Protein AF-A0A934GAA8-F1 (afdb_monomer)

Nearest PDB structures (foldseek):
  8t0b-assembly1_A  TM=4.806E-01  e=1.053E-01  Burkholderia pseudomallei
  7d7f-assembly1_A  TM=4.951E-01  e=5.233E+00  Mus musculus
  1s2k-assembly1_A  TM=2.081E-01  e=3.669E+00  Scytalidium lignicola

Structure (mmCIF, N/CA/C/O backbone):
data_AF-A0A934GAA8-F1
#
_entry.id   AF-A0A934GAA8-F1
#
loop_
_atom_site.group_PDB
_atom_site.id
_atom_site.type_symbol
_atom_site.label_atom_id
_atom_site.label_alt_id
_atom_site.label_comp_id
_atom_site.label_asym_id
_atom_site.label_entity_id
_atom_site.label_seq_id
_atom_site.pdbx_PDB_ins_code
_atom_site.Cartn_x
_atom_site.Cartn_y
_atom_site.Cartn_z
_atom_site.occupancy
_atom_site.B_iso_or_equiv
_atom_site.auth_seq_id
_atom_site.auth_comp_id
_atom_site.auth_asym_id
_atom_site.auth_atom_id
_a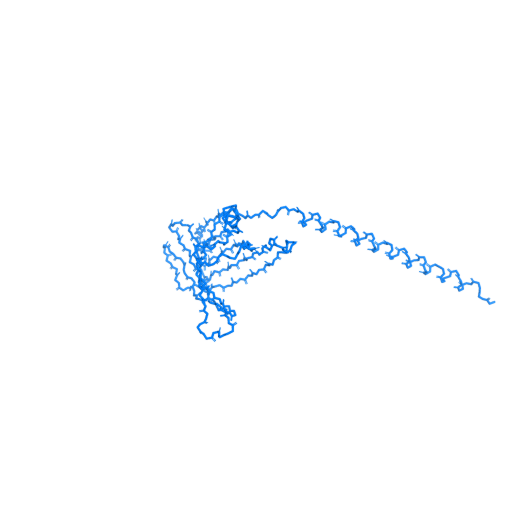tom_site.pdbx_PDB_model_num
ATOM 1 N N . MET A 1 1 ? 63.490 -1.308 -42.994 1.00 45.09 1 MET A N 1
ATOM 2 C CA . MET A 1 1 ? 62.797 -0.894 -41.753 1.00 45.09 1 MET A CA 1
ATOM 3 C C . MET A 1 1 ? 61.333 -0.568 -42.052 1.00 45.09 1 MET A C 1
ATOM 5 O O . MET A 1 1 ? 61.063 0.167 -42.986 1.00 45.09 1 MET A O 1
ATOM 9 N N . SER A 1 2 ? 60.420 -1.167 -41.279 1.00 51.31 2 SER A N 1
ATOM 10 C CA . SER A 1 2 ? 59.007 -0.801 -41.049 1.00 51.31 2 SER A CA 1
ATOM 11 C C . SER A 1 2 ? 58.001 -0.705 -42.223 1.00 51.31 2 SER A C 1
ATOM 13 O O . SER A 1 2 ? 57.457 0.353 -42.511 1.00 51.31 2 SER A O 1
ATOM 15 N N . LYS A 1 3 ? 57.634 -1.844 -42.839 1.00 51.25 3 LYS A N 1
ATOM 16 C CA . LYS A 1 3 ? 56.319 -2.007 -43.521 1.00 51.25 3 LYS A CA 1
ATOM 17 C C . LYS A 1 3 ? 55.273 -2.730 -42.650 1.00 51.25 3 LYS A C 1
ATOM 19 O O . LYS A 1 3 ? 54.078 -2.611 -42.905 1.00 51.25 3 LYS A O 1
ATOM 24 N N . SER A 1 4 ? 55.718 -3.446 -41.611 1.00 51.62 4 SER A N 1
ATOM 25 C CA . SER A 1 4 ? 54.860 -4.254 -40.725 1.00 51.62 4 SER A CA 1
ATOM 26 C C . SER A 1 4 ? 54.062 -3.402 -39.722 1.00 51.62 4 SER A C 1
ATOM 28 O O . SER A 1 4 ? 52.867 -3.627 -39.539 1.00 51.62 4 SER A O 1
ATOM 30 N N . GLY A 1 5 ? 54.666 -2.336 -39.173 1.00 58.62 5 GLY A N 1
ATOM 31 C CA . GLY A 1 5 ? 54.005 -1.445 -38.205 1.00 58.62 5 GLY A CA 1
ATOM 32 C C . GLY A 1 5 ? 52.783 -0.700 -38.761 1.00 58.62 5 GLY A C 1
ATOM 33 O O . GLY A 1 5 ? 51.818 -0.481 -38.041 1.00 58.62 5 GLY A O 1
ATOM 34 N N . SER A 1 6 ? 52.765 -0.390 -40.065 1.00 66.69 6 SER A N 1
ATOM 35 C CA . SER A 1 6 ? 51.642 0.316 -40.709 1.00 66.69 6 SER A CA 1
ATOM 36 C C . SER A 1 6 ? 50.409 -0.572 -40.935 1.00 66.69 6 SER A C 1
ATOM 38 O O . SER A 1 6 ? 49.282 -0.086 -40.887 1.00 66.69 6 SER A O 1
ATOM 40 N N . ARG A 1 7 ? 50.594 -1.879 -41.180 1.00 69.75 7 ARG A N 1
ATOM 41 C CA . ARG A 1 7 ? 49.475 -2.823 -41.362 1.00 69.75 7 ARG A CA 1
ATOM 42 C C . ARG A 1 7 ? 48.851 -3.223 -40.027 1.00 69.75 7 ARG A C 1
ATOM 44 O O . ARG A 1 7 ? 47.629 -3.294 -39.948 1.00 69.75 7 ARG A O 1
ATOM 51 N N . ALA A 1 8 ? 49.677 -3.425 -38.999 1.00 74.38 8 ALA A N 1
ATOM 52 C CA . ALA A 1 8 ? 49.211 -3.711 -37.645 1.00 74.38 8 ALA A CA 1
ATOM 53 C C . ALA A 1 8 ? 48.405 -2.536 -37.060 1.00 74.38 8 ALA A C 1
ATOM 55 O O . ALA A 1 8 ? 47.301 -2.748 -36.571 1.00 74.38 8 ALA A O 1
ATOM 56 N N . ASP A 1 9 ? 48.885 -1.295 -37.211 1.00 78.81 9 ASP A N 1
ATOM 57 C CA . ASP A 1 9 ? 48.161 -0.094 -36.765 1.00 78.81 9 ASP A CA 1
ATOM 58 C C . ASP A 1 9 ? 46.804 0.065 -37.475 1.00 78.81 9 ASP A C 1
ATOM 60 O O . ASP A 1 9 ? 45.780 0.314 -36.841 1.00 78.81 9 ASP A O 1
ATOM 64 N N . LYS A 1 10 ? 46.753 -0.179 -38.793 1.00 81.44 10 LYS A N 1
ATOM 65 C CA . LYS A 1 10 ? 45.487 -0.182 -39.546 1.00 81.44 10 LYS A CA 1
ATOM 66 C C . LYS A 1 10 ? 44.526 -1.264 -39.053 1.00 81.44 10 LYS A C 1
ATOM 68 O O . LYS A 1 10 ? 43.349 -0.971 -38.873 1.00 81.44 10 LYS A O 1
ATOM 73 N N . ALA A 1 11 ? 45.007 -2.484 -38.815 1.00 84.62 11 ALA A N 1
ATOM 74 C CA . ALA A 1 11 ? 44.178 -3.585 -38.324 1.00 84.62 11 ALA A CA 1
ATOM 75 C C . ALA A 1 11 ? 43.598 -3.296 -36.929 1.00 84.62 11 ALA A C 1
ATOM 77 O O . ALA A 1 11 ? 42.416 -3.538 -36.700 1.00 84.62 11 ALA A O 1
ATOM 78 N N . ILE A 1 12 ? 44.395 -2.708 -36.031 1.00 87.81 12 ILE A N 1
ATOM 79 C CA . ILE A 1 12 ? 43.946 -2.290 -34.695 1.00 87.81 12 ILE A CA 1
ATOM 80 C C . ILE A 1 12 ? 42.864 -1.209 -34.801 1.00 87.81 12 ILE A C 1
ATOM 82 O O . ILE A 1 12 ? 41.833 -1.309 -34.140 1.00 87.81 12 ILE A O 1
ATOM 86 N N . ARG A 1 13 ? 43.040 -0.210 -35.676 1.00 86.75 13 ARG A N 1
ATOM 87 C CA . ARG A 1 13 ? 42.015 0.823 -35.914 1.00 86.75 13 ARG A CA 1
ATOM 88 C C . ARG A 1 13 ? 40.724 0.237 -36.483 1.00 86.75 13 ARG A C 1
ATOM 90 O O . ARG A 1 13 ? 39.649 0.620 -36.035 1.00 86.75 13 ARG A O 1
ATOM 97 N N . PHE A 1 14 ? 40.810 -0.706 -37.423 1.00 91.31 14 PHE A N 1
ATOM 98 C CA . PHE A 1 14 ? 39.629 -1.400 -37.948 1.00 91.31 14 PHE A CA 1
ATOM 99 C C . PHE A 1 14 ? 38.911 -2.211 -36.867 1.00 91.31 14 PHE A C 1
ATOM 101 O O . PHE A 1 14 ? 37.689 -2.130 -36.770 1.00 91.31 14 PHE A O 1
ATOM 108 N N . ALA A 1 15 ? 39.652 -2.937 -36.027 1.00 92.06 15 ALA A N 1
ATOM 109 C CA . ALA A 1 15 ? 39.078 -3.674 -34.906 1.00 92.06 15 ALA A CA 1
ATOM 110 C C . ALA A 1 15 ? 38.394 -2.733 -33.901 1.00 92.06 15 ALA A C 1
ATOM 112 O O . ALA A 1 15 ? 37.283 -3.011 -33.461 1.00 92.06 15 ALA A O 1
ATOM 113 N N . TYR A 1 16 ? 39.006 -1.584 -33.599 1.00 93.50 16 TYR A N 1
ATOM 114 C CA . TYR A 1 16 ? 38.416 -0.571 -32.725 1.00 93.50 16 TYR A CA 1
ATOM 115 C C . TYR A 1 16 ? 37.111 -0.005 -33.298 1.00 93.50 16 TYR A C 1
ATOM 117 O O . TYR A 1 16 ? 36.098 0.027 -32.605 1.00 93.50 16 TYR A O 1
ATOM 125 N N . VAL A 1 17 ? 37.104 0.378 -34.580 1.00 94.44 17 VAL A N 1
ATOM 126 C CA . VAL A 1 17 ? 35.895 0.871 -35.261 1.00 94.44 17 VAL A CA 1
ATOM 127 C C . VAL A 1 17 ? 34.802 -0.197 -35.280 1.00 94.44 17 VAL A C 1
ATOM 129 O O . VAL A 1 17 ? 33.647 0.121 -35.014 1.00 94.44 17 VAL A O 1
ATOM 132 N N . ALA A 1 18 ? 35.154 -1.461 -35.534 1.00 95.25 18 ALA A N 1
ATOM 133 C CA . ALA A 1 18 ? 34.201 -2.566 -35.508 1.00 95.25 18 ALA A CA 1
ATOM 134 C C . ALA A 1 18 ? 33.582 -2.750 -34.113 1.00 95.25 18 ALA A C 1
ATOM 136 O O . ALA A 1 18 ? 32.365 -2.863 -33.997 1.00 95.25 18 ALA A O 1
ATOM 137 N N . VAL A 1 19 ? 34.391 -2.710 -33.050 1.00 96.69 19 VAL A N 1
ATOM 138 C CA . VAL A 1 19 ? 33.907 -2.810 -31.664 1.00 96.69 19 VAL A CA 1
ATOM 139 C C . VAL A 1 19 ? 32.994 -1.635 -31.312 1.00 96.69 19 VAL A C 1
ATOM 141 O O . VAL A 1 19 ? 31.905 -1.850 -30.786 1.00 96.69 19 VAL A O 1
ATOM 144 N N . VAL A 1 20 ? 33.385 -0.402 -31.643 1.00 96.56 20 VAL A N 1
ATOM 145 C CA . VAL A 1 20 ? 32.564 0.794 -31.389 1.00 96.56 20 VAL A CA 1
ATOM 146 C C . VAL A 1 20 ? 31.242 0.730 -32.158 1.00 96.56 20 VAL A C 1
ATOM 148 O O . VAL A 1 20 ? 30.197 1.036 -31.589 1.00 96.56 20 VAL A O 1
ATOM 151 N N . ALA A 1 21 ? 31.260 0.285 -33.417 1.00 96.50 21 ALA A N 1
ATOM 152 C CA . ALA A 1 21 ? 30.050 0.112 -34.216 1.00 96.50 21 ALA A CA 1
ATOM 153 C C . ALA A 1 21 ? 29.108 -0.932 -33.600 1.00 96.50 21 ALA A C 1
ATOM 155 O O . ALA A 1 21 ? 27.910 -0.683 -33.481 1.00 96.50 21 ALA A O 1
ATOM 156 N N . VAL A 1 22 ? 29.647 -2.067 -33.144 1.00 97.31 22 VAL A N 1
ATOM 157 C CA . VAL A 1 22 ? 28.868 -3.099 -32.447 1.00 97.31 22 VAL A CA 1
ATOM 158 C C . VAL A 1 22 ? 28.246 -2.535 -31.167 1.00 97.31 22 VAL A C 1
ATOM 160 O O . VAL A 1 22 ? 27.039 -2.667 -30.973 1.00 97.31 22 VAL A O 1
ATOM 163 N N . LEU A 1 23 ? 29.022 -1.844 -30.325 1.00 97.62 23 LEU A N 1
ATOM 164 C CA . LEU A 1 23 ? 28.510 -1.225 -29.096 1.00 97.62 23 LEU A CA 1
ATOM 165 C C . LEU A 1 23 ? 27.426 -0.176 -29.378 1.00 97.62 23 LEU A C 1
ATOM 167 O O . LEU A 1 23 ? 26.430 -0.132 -28.660 1.00 97.62 23 LEU A O 1
ATOM 171 N N . ALA A 1 24 ? 27.576 0.630 -30.432 1.00 97.31 24 ALA A N 1
ATOM 172 C CA . ALA A 1 24 ? 26.572 1.614 -30.834 1.00 97.31 24 ALA A CA 1
ATOM 173 C C . ALA A 1 24 ? 25.258 0.952 -31.279 1.00 97.31 24 ALA A C 1
ATOM 175 O O . ALA A 1 24 ? 24.181 1.413 -30.900 1.00 97.31 24 ALA A O 1
ATOM 176 N N . VAL A 1 25 ? 25.332 -0.158 -32.023 1.00 97.44 25 VAL A N 1
ATOM 177 C CA . VAL A 1 25 ? 24.148 -0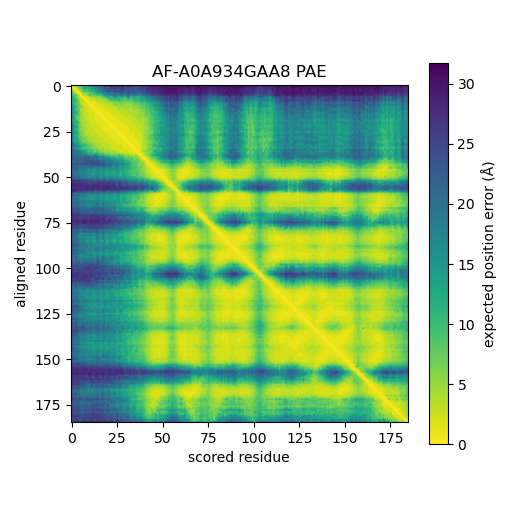.949 -32.396 1.00 97.44 25 VAL A CA 1
ATOM 178 C C . VAL A 1 25 ? 23.469 -1.523 -31.150 1.00 97.44 25 VAL A C 1
ATOM 180 O O . VAL A 1 25 ? 22.260 -1.369 -30.998 1.00 97.44 25 VAL A O 1
ATOM 183 N N . PHE A 1 26 ? 24.223 -2.111 -30.216 1.00 97.25 26 PHE A N 1
ATOM 184 C CA . PHE A 1 26 ? 23.665 -2.605 -28.951 1.00 97.25 26 PHE A CA 1
ATOM 185 C C . PHE A 1 26 ? 23.027 -1.490 -28.111 1.00 97.25 26 PHE A C 1
ATOM 187 O O . PHE A 1 26 ? 21.940 -1.677 -27.561 1.00 97.25 26 PHE A O 1
ATOM 194 N N . ALA A 1 27 ? 23.654 -0.316 -28.037 1.00 96.06 27 ALA A N 1
ATOM 195 C CA . ALA A 1 27 ? 23.095 0.840 -27.342 1.00 96.06 27 ALA A CA 1
ATOM 196 C C . ALA A 1 27 ? 21.784 1.318 -27.992 1.00 96.06 27 ALA A C 1
ATOM 198 O O . ALA A 1 27 ? 20.825 1.633 -27.292 1.00 96.06 27 ALA A O 1
ATOM 199 N N . LEU A 1 28 ? 21.703 1.319 -29.326 1.00 97.12 28 LEU A N 1
ATOM 200 C CA . LEU A 1 28 ? 20.485 1.697 -30.041 1.00 97.12 28 LEU A CA 1
ATOM 201 C C . LEU A 1 28 ? 19.353 0.686 -29.818 1.00 97.12 28 LEU A C 1
ATOM 203 O O . LEU A 1 28 ? 18.226 1.089 -29.535 1.00 97.12 28 LEU A O 1
ATOM 207 N N . LEU A 1 29 ? 19.649 -0.614 -29.906 1.00 96.56 29 LEU A N 1
ATOM 208 C CA . LEU A 1 29 ? 18.662 -1.676 -29.684 1.00 96.56 29 LEU A CA 1
ATOM 209 C C . LEU A 1 29 ? 18.126 -1.653 -28.248 1.00 96.56 29 LEU A C 1
ATOM 211 O O . LEU A 1 29 ? 16.917 -1.719 -28.037 1.00 96.56 29 LEU A O 1
ATOM 215 N N . THR A 1 30 ? 19.009 -1.497 -27.258 1.00 93.00 30 THR A N 1
ATOM 216 C CA . THR A 1 30 ? 18.595 -1.384 -25.850 1.00 93.00 30 THR A CA 1
ATOM 217 C C . THR A 1 30 ? 17.792 -0.109 -25.601 1.00 93.00 30 THR A C 1
ATOM 219 O O . THR A 1 30 ? 16.790 -0.158 -24.893 1.00 93.00 30 THR A O 1
ATOM 222 N N . TYR A 1 31 ? 18.158 1.014 -26.226 1.00 90.44 31 TYR A N 1
ATOM 223 C CA . TYR A 1 31 ? 17.380 2.250 -26.148 1.00 90.44 31 TYR A CA 1
ATOM 224 C C . TYR A 1 31 ? 15.971 2.083 -26.728 1.00 90.44 31 TYR A C 1
ATOM 226 O O . TYR A 1 31 ? 15.001 2.482 -26.088 1.00 90.44 31 TYR A O 1
ATOM 234 N N . GLN A 1 32 ? 15.835 1.476 -27.909 1.00 91.38 32 GLN A N 1
ATOM 235 C CA . GLN A 1 32 ? 14.533 1.239 -28.538 1.00 91.38 32 GLN A CA 1
ATOM 236 C C . GLN A 1 32 ? 13.640 0.332 -27.688 1.00 91.38 32 GLN A C 1
ATOM 238 O O . GLN A 1 32 ? 12.471 0.655 -27.474 1.00 91.38 32 GLN A O 1
ATOM 243 N N . GLU A 1 33 ? 14.189 -0.763 -27.162 1.00 87.69 33 GLU A N 1
ATOM 244 C CA . GLU A 1 33 ? 13.437 -1.680 -26.304 1.00 87.69 33 GLU A CA 1
ATOM 245 C C . GLU A 1 33 ? 13.008 -1.003 -24.995 1.00 87.69 33 GLU A C 1
ATOM 247 O O . GLU A 1 33 ? 11.853 -1.112 -24.585 1.00 87.69 33 GLU A O 1
ATOM 252 N N . LEU A 1 34 ? 13.887 -0.200 -24.387 1.00 82.06 34 LEU A N 1
ATOM 253 C CA . LEU A 1 34 ? 13.553 0.597 -23.207 1.00 82.06 34 LEU A CA 1
ATOM 254 C C . LEU A 1 34 ? 12.417 1.594 -23.496 1.00 82.06 34 LEU A C 1
ATOM 256 O O . LEU A 1 34 ? 11.507 1.741 -22.681 1.00 82.06 34 LEU A O 1
ATOM 260 N N . GLN A 1 35 ? 12.440 2.276 -24.647 1.00 77.94 35 GLN A N 1
ATOM 261 C CA . GLN A 1 35 ? 11.351 3.178 -25.046 1.00 77.94 35 GLN A CA 1
ATOM 262 C C . GLN A 1 35 ? 10.040 2.416 -25.257 1.00 77.94 35 GLN A C 1
ATOM 264 O O . GLN A 1 35 ? 8.988 2.876 -24.816 1.00 77.94 35 GLN A O 1
ATOM 269 N N . ARG A 1 36 ? 10.095 1.227 -25.865 1.00 78.56 36 ARG A N 1
ATOM 270 C CA . ARG A 1 36 ? 8.922 0.370 -26.053 1.00 78.56 36 ARG A CA 1
ATOM 271 C C . ARG A 1 36 ? 8.310 -0.039 -24.714 1.00 78.56 36 ARG A C 1
ATOM 273 O O . ARG A 1 36 ? 7.102 0.108 -24.539 1.00 78.56 36 ARG A O 1
ATOM 280 N N . GLN A 1 37 ? 9.126 -0.466 -23.753 1.00 71.19 37 GLN A N 1
ATOM 281 C CA . GLN A 1 37 ? 8.663 -0.817 -22.407 1.00 71.19 37 GLN A CA 1
ATOM 282 C C . GLN A 1 37 ? 8.092 0.391 -21.656 1.00 71.19 37 GLN A C 1
ATOM 284 O O . GLN A 1 37 ? 7.044 0.279 -21.029 1.00 71.19 37 GLN A O 1
ATOM 289 N N . ARG A 1 38 ? 8.717 1.568 -21.781 1.00 66.69 38 ARG A N 1
ATOM 290 C CA . ARG A 1 38 ? 8.207 2.819 -21.192 1.00 66.69 38 ARG A CA 1
ATOM 291 C C . ARG A 1 38 ? 6.910 3.317 -21.828 1.00 66.69 38 ARG A C 1
ATOM 293 O O . ARG A 1 38 ? 6.163 4.040 -21.181 1.00 66.69 38 ARG A O 1
ATOM 300 N N . SER A 1 39 ? 6.644 2.953 -23.081 1.00 64.25 39 SER A N 1
ATOM 301 C CA . SER A 1 39 ? 5.402 3.308 -23.777 1.00 64.25 39 SER A CA 1
ATOM 302 C C . SER A 1 39 ? 4.215 2.406 -23.420 1.00 64.25 39 SER A C 1
ATOM 304 O O . SER A 1 39 ? 3.080 2.726 -23.775 1.00 64.25 39 SER A O 1
ATOM 306 N N . ALA A 1 40 ? 4.451 1.287 -22.721 1.00 57.75 40 ALA A N 1
ATOM 307 C CA . ALA A 1 40 ? 3.374 0.423 -22.263 1.00 57.75 40 ALA A CA 1
ATOM 308 C C . ALA A 1 40 ? 2.530 1.157 -21.203 1.00 57.75 40 ALA A C 1
ATOM 310 O O . ALA A 1 40 ? 3.086 1.767 -20.286 1.00 57.75 40 ALA A O 1
ATOM 311 N N . PRO A 1 41 ? 1.188 1.125 -21.302 1.00 59.22 41 PRO A N 1
ATOM 312 C CA . PRO A 1 41 ? 0.336 1.784 -20.326 1.00 59.22 41 PRO A CA 1
ATOM 313 C C . PRO A 1 41 ? 0.546 1.153 -18.949 1.00 59.22 41 PRO A C 1
ATOM 315 O O . PRO A 1 41 ? 0.491 -0.067 -18.800 1.00 59.22 41 PRO A O 1
ATOM 318 N N . VAL A 1 42 ? 0.747 1.987 -17.930 1.00 65.25 42 VAL A N 1
ATOM 319 C CA . VAL A 1 42 ? 0.773 1.527 -16.541 1.00 65.25 42 VAL A CA 1
ATOM 320 C C . VAL A 1 42 ? -0.617 0.999 -16.185 1.00 65.25 42 VAL A C 1
ATOM 322 O O . VAL A 1 42 ? -1.582 1.763 -16.089 1.00 65.25 42 VAL A O 1
ATOM 325 N N . ILE A 1 43 ? -0.723 -0.318 -16.008 1.00 67.00 43 ILE A N 1
ATOM 326 C CA . ILE A 1 43 ? -1.942 -0.970 -15.532 1.00 67.00 43 ILE A CA 1
ATOM 327 C C . ILE A 1 43 ? -1.928 -0.895 -14.010 1.00 67.00 43 ILE A C 1
ATOM 329 O O . ILE A 1 43 ? -1.134 -1.558 -13.346 1.00 67.00 43 ILE A O 1
ATOM 333 N N . LEU A 1 44 ? -2.807 -0.067 -13.458 1.00 75.25 44 LEU A N 1
ATOM 334 C CA . LEU A 1 44 ? -3.017 -0.005 -12.018 1.00 75.25 44 LEU A CA 1
ATOM 335 C C . LEU A 1 44 ? -3.893 -1.192 -11.593 1.00 75.25 44 LEU A C 1
ATOM 337 O O . LEU A 1 44 ? -4.851 -1.515 -12.306 1.00 75.25 44 LEU A O 1
ATOM 341 N N . PRO A 1 45 ? -3.610 -1.843 -10.457 1.00 79.38 45 PRO A N 1
ATOM 342 C CA . PRO A 1 45 ? -4.340 -3.038 -10.070 1.00 79.38 45 PRO A CA 1
ATOM 343 C C . PRO A 1 45 ? -5.793 -2.727 -9.705 1.00 79.38 45 PRO A C 1
ATOM 345 O O . PRO A 1 45 ? -6.138 -1.643 -9.219 1.00 79.38 45 PRO A O 1
ATOM 348 N N . SER A 1 46 ? -6.655 -3.723 -9.902 1.00 86.88 46 SER A N 1
ATOM 349 C CA . SER A 1 46 ? -7.961 -3.760 -9.252 1.00 86.88 46 SER A CA 1
ATOM 350 C C . SER A 1 46 ? -7.791 -3.861 -7.738 1.00 86.88 46 SER A C 1
ATOM 352 O O . SER A 1 46 ? -6.801 -4.408 -7.250 1.00 86.88 46 SER A O 1
ATOM 354 N N . TYR A 1 47 ? -8.783 -3.374 -6.996 1.00 92.69 47 TYR A N 1
ATOM 355 C CA . TYR A 1 47 ? -8.813 -3.602 -5.560 1.00 92.69 47 TYR A CA 1
ATOM 356 C C . TYR A 1 47 ? -9.049 -5.084 -5.266 1.00 92.69 47 TYR A C 1
ATOM 358 O O . TYR A 1 47 ? -9.942 -5.690 -5.862 1.0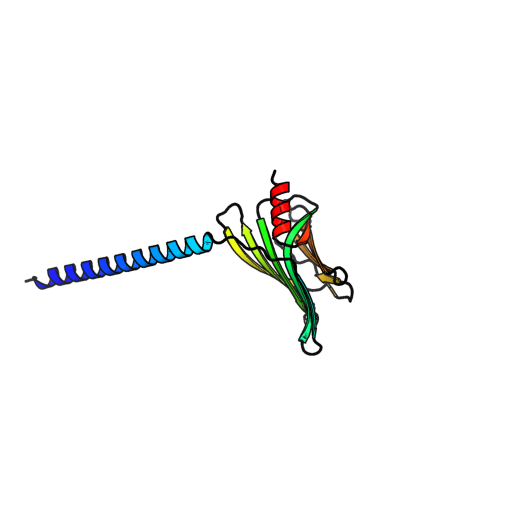0 92.69 47 TYR A O 1
ATOM 366 N N . ALA A 1 48 ? -8.278 -5.652 -4.346 1.00 94.31 48 ALA A N 1
ATOM 367 C CA . ALA A 1 48 ? -8.499 -7.001 -3.850 1.00 94.31 48 ALA A CA 1
ATOM 368 C C . ALA A 1 48 ? -8.160 -7.096 -2.362 1.00 94.31 48 ALA A C 1
ATOM 370 O O . ALA A 1 48 ? -7.222 -6.454 -1.891 1.00 94.31 48 ALA A O 1
ATOM 371 N N . PHE A 1 49 ? -8.914 -7.921 -1.636 1.00 95.88 49 PHE A N 1
ATOM 372 C CA . PHE A 1 49 ? -8.727 -8.149 -0.208 1.00 95.88 49 PHE A CA 1
ATOM 373 C C . PHE A 1 49 ? -8.923 -9.629 0.118 1.00 95.88 49 PHE A C 1
ATOM 375 O O . PHE A 1 49 ? -10.013 -10.185 -0.061 1.00 95.88 49 PHE A O 1
ATOM 382 N N . TYR A 1 50 ? -7.865 -10.259 0.611 1.00 94.12 50 TYR A N 1
ATOM 383 C CA . TYR A 1 50 ? -7.800 -11.684 0.891 1.00 94.12 50 TYR A CA 1
ATOM 384 C C . TYR A 1 50 ? -7.570 -11.917 2.379 1.00 94.12 50 TYR A C 1
ATOM 386 O O . TYR A 1 50 ? -6.688 -11.314 2.985 1.00 94.12 50 TYR A O 1
ATOM 394 N N . ILE A 1 51 ? -8.347 -12.834 2.945 1.00 92.12 51 ILE A N 1
ATOM 395 C CA . ILE A 1 51 ? -8.132 -13.390 4.279 1.00 92.12 51 ILE A CA 1
ATOM 396 C C . ILE A 1 51 ? -7.857 -14.870 4.053 1.00 92.12 51 ILE A C 1
ATOM 398 O O . ILE A 1 51 ? -8.697 -15.584 3.505 1.00 92.12 51 ILE A O 1
ATOM 402 N N . VAL A 1 52 ? -6.651 -15.301 4.395 1.00 89.00 52 VAL A N 1
ATOM 403 C CA . VAL A 1 52 ? -6.188 -16.674 4.243 1.00 89.00 52 VAL A CA 1
ATOM 404 C C . VAL A 1 52 ? -5.917 -17.216 5.634 1.00 89.00 52 VAL A C 1
ATOM 406 O O . VAL A 1 52 ? -4.863 -16.975 6.223 1.00 89.00 52 VAL A O 1
ATOM 409 N N . ASP A 1 53 ? -6.874 -17.979 6.146 1.00 79.88 53 ASP A N 1
ATOM 410 C CA . ASP A 1 53 ? -6.711 -18.719 7.388 1.00 79.88 53 ASP A CA 1
ATOM 411 C C . ASP A 1 53 ? -6.229 -20.127 7.069 1.00 79.88 53 ASP A C 1
ATOM 413 O O . ASP A 1 53 ? -6.987 -20.998 6.643 1.00 79.88 53 ASP A O 1
ATOM 417 N N . ASN A 1 54 ? -4.925 -20.335 7.236 1.00 68.44 54 ASN A N 1
ATOM 418 C CA . ASN A 1 54 ? -4.317 -21.644 7.083 1.00 68.44 54 ASN A CA 1
ATOM 419 C C . ASN A 1 54 ? -3.896 -22.174 8.466 1.00 68.44 54 ASN A C 1
ATOM 421 O O . ASN A 1 54 ? -3.049 -21.546 9.110 1.00 68.44 54 ASN A O 1
ATOM 425 N N . PRO A 1 55 ? -4.427 -23.324 8.919 1.00 66.25 55 PRO A N 1
ATOM 426 C CA . PRO A 1 55 ? -4.069 -23.901 10.215 1.00 66.25 55 PRO A CA 1
ATOM 427 C C . PRO A 1 55 ? -2.580 -24.281 10.328 1.00 66.25 55 PRO A C 1
ATOM 429 O O . PRO A 1 55 ? -2.041 -24.277 11.429 1.00 66.25 55 PRO A O 1
ATOM 432 N N . GLU A 1 56 ? -1.889 -24.537 9.214 1.00 61.19 56 GLU A N 1
ATOM 433 C CA . GLU A 1 56 ? -0.452 -24.851 9.166 1.00 61.19 56 GLU A CA 1
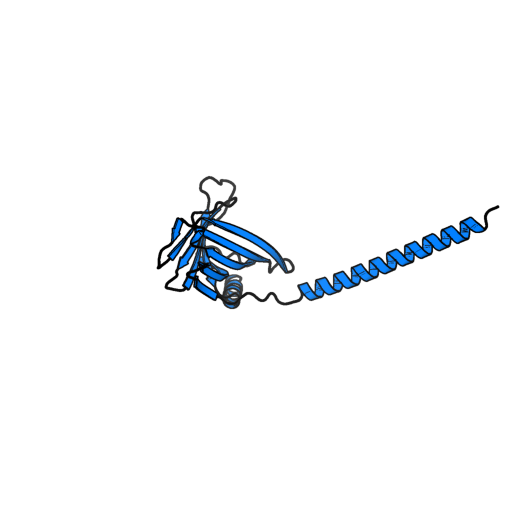ATOM 434 C C . GLU A 1 56 ? 0.440 -23.620 8.922 1.00 61.19 56 GLU A C 1
ATOM 436 O O . GLU A 1 56 ? 1.589 -23.589 9.359 1.00 61.19 56 GLU A O 1
ATOM 441 N N . LYS A 1 57 ? -0.057 -22.600 8.204 1.00 57.47 57 LYS A N 1
ATOM 442 C CA . LYS A 1 57 ? 0.734 -21.416 7.780 1.00 57.47 57 LYS A CA 1
ATOM 443 C C . LYS A 1 57 ? 0.383 -20.117 8.515 1.00 57.47 57 LYS A C 1
ATOM 445 O O . LYS A 1 57 ? 1.000 -19.086 8.240 1.00 57.47 57 LYS A O 1
ATOM 450 N N . ALA A 1 58 ? -0.540 -20.205 9.472 1.00 63.06 58 ALA A N 1
ATOM 451 C CA . ALA A 1 58 ? -1.145 -19.113 10.223 1.00 63.06 58 ALA A CA 1
ATOM 452 C C . ALA A 1 58 ? -1.960 -18.114 9.385 1.00 63.06 58 ALA A C 1
ATOM 454 O O . ALA A 1 58 ? -1.898 -18.095 8.158 1.00 63.06 58 ALA A O 1
ATOM 455 N N . SER A 1 59 ? -2.747 -17.293 10.088 1.00 84.69 59 SER A N 1
ATOM 456 C CA . SER A 1 59 ? -3.626 -16.283 9.494 1.00 84.69 59 SER A CA 1
ATOM 457 C C . SER A 1 59 ? -2.822 -15.195 8.771 1.00 84.69 59 SER A C 1
ATOM 459 O O . SER A 1 59 ? -1.911 -14.576 9.343 1.00 84.69 59 SER A O 1
ATOM 461 N N . LEU A 1 60 ? -3.163 -14.999 7.501 1.00 92.06 60 LEU A N 1
ATOM 462 C CA . LEU A 1 60 ? -2.580 -14.046 6.566 1.00 92.06 60 LEU A CA 1
ATOM 463 C C . LEU A 1 60 ? -3.700 -13.158 6.021 1.00 92.06 60 LEU A C 1
ATOM 465 O O . LEU A 1 60 ? -4.685 -13.662 5.487 1.00 92.06 60 LEU A O 1
ATOM 469 N N . VAL A 1 61 ? -3.529 -11.842 6.097 1.00 94.94 61 VAL A N 1
ATOM 470 C CA . VAL A 1 61 ? -4.439 -10.878 5.468 1.00 94.94 61 VAL A CA 1
ATOM 471 C C . VAL A 1 61 ? -3.665 -10.084 4.430 1.00 94.94 61 VAL A C 1
ATOM 473 O O . VAL A 1 61 ? -2.588 -9.573 4.721 1.00 94.94 61 VAL A O 1
ATOM 476 N N . GLN A 1 62 ? -4.198 -9.986 3.216 1.00 95.75 62 GLN A N 1
ATOM 477 C CA . GLN A 1 62 ? -3.569 -9.269 2.115 1.00 95.75 62 GLN A CA 1
ATOM 478 C C . GLN A 1 62 ? -4.545 -8.276 1.488 1.00 95.75 62 GLN A C 1
ATOM 480 O O . GLN A 1 62 ? -5.692 -8.622 1.221 1.00 95.75 62 GLN A O 1
ATOM 485 N N . ALA A 1 63 ? -4.083 -7.061 1.202 1.00 95.88 63 ALA A N 1
ATOM 486 C CA . ALA A 1 63 ? -4.830 -6.080 0.424 1.00 95.88 63 ALA A CA 1
ATOM 487 C C . ALA A 1 63 ? -3.979 -5.534 -0.722 1.00 95.88 63 ALA A C 1
ATOM 489 O O . ALA A 1 63 ? -2.796 -5.252 -0.549 1.00 95.88 63 ALA A O 1
ATOM 490 N N . ILE A 1 64 ? -4.591 -5.375 -1.890 1.00 94.38 64 ILE A N 1
ATOM 491 C CA . ILE A 1 64 ? -3.954 -4.888 -3.114 1.00 94.38 64 ILE A CA 1
ATOM 492 C C . ILE A 1 64 ? -4.792 -3.733 -3.646 1.00 94.38 64 ILE A C 1
ATOM 494 O O . ILE A 1 64 ? -6.019 -3.824 -3.692 1.00 94.38 64 ILE A O 1
ATOM 498 N N . GLY A 1 65 ? -4.146 -2.649 -4.061 1.00 91.50 65 GLY A N 1
ATOM 499 C CA . GLY A 1 65 ? -4.843 -1.536 -4.694 1.00 91.50 65 GLY A CA 1
ATOM 500 C C . GLY A 1 65 ? -3.961 -0.315 -4.879 1.00 91.50 65 GLY A C 1
ATOM 501 O O . GLY A 1 65 ? -2.741 -0.387 -4.798 1.00 91.50 65 GLY A O 1
ATOM 502 N N . THR A 1 66 ? -4.589 0.825 -5.133 1.00 88.62 66 THR A N 1
ATOM 503 C CA . THR A 1 66 ? -3.936 2.130 -5.261 1.00 88.62 66 THR A CA 1
ATOM 504 C C . THR A 1 66 ? -4.425 3.052 -4.157 1.00 88.62 66 THR A C 1
ATOM 506 O O . THR A 1 66 ? -5.629 3.135 -3.906 1.00 88.62 66 THR A O 1
ATOM 509 N N . TRP A 1 67 ? -3.497 3.716 -3.468 1.00 88.19 67 TRP A N 1
ATOM 510 C CA . TRP A 1 67 ? -3.845 4.693 -2.446 1.00 88.19 67 TRP A CA 1
ATOM 511 C C . TRP A 1 67 ? -4.493 5.917 -3.076 1.00 88.19 67 TRP A C 1
ATOM 513 O O . TRP A 1 67 ? -4.000 6.470 -4.057 1.00 88.19 67 TRP A O 1
ATOM 523 N N . TYR A 1 68 ? -5.575 6.361 -2.458 1.00 82.81 68 TYR A N 1
ATOM 524 C CA . TYR A 1 68 ? -6.307 7.558 -2.829 1.00 82.81 68 TYR A CA 1
ATOM 525 C C . TYR A 1 68 ? -6.558 8.411 -1.584 1.00 82.81 68 TYR A C 1
ATOM 527 O O . TYR A 1 68 ? -6.877 7.880 -0.520 1.00 82.81 68 TYR A O 1
ATOM 535 N N . VAL A 1 69 ? -6.414 9.732 -1.717 1.00 83.00 69 VAL A N 1
ATOM 536 C CA . VAL A 1 69 ? -6.669 10.695 -0.636 1.00 83.00 69 VAL A CA 1
ATOM 537 C C . VAL A 1 69 ? -8.175 10.819 -0.411 1.00 83.00 69 VAL A C 1
ATOM 539 O O . VAL A 1 69 ? -8.886 11.398 -1.237 1.00 83.00 69 VAL A O 1
ATOM 542 N N . ALA A 1 70 ? -8.652 10.277 0.710 1.00 78.44 70 ALA A N 1
ATOM 543 C CA . ALA A 1 70 ? -10.056 10.339 1.100 1.00 78.44 70 ALA A CA 1
ATOM 544 C C . ALA A 1 70 ? -10.441 11.734 1.611 1.00 78.44 70 ALA A C 1
ATOM 546 O O . ALA A 1 70 ? -11.513 12.233 1.274 1.00 78.44 70 ALA A O 1
ATOM 547 N N . ASP A 1 71 ? -9.547 12.367 2.366 1.00 76.88 71 ASP A N 1
ATOM 548 C CA . ASP A 1 71 ? -9.682 13.694 2.962 1.00 76.88 71 ASP A CA 1
ATOM 549 C C . ASP A 1 71 ? -8.321 14.418 3.003 1.00 76.88 71 ASP A C 1
ATOM 551 O O . ASP A 1 71 ? -7.260 13.797 3.100 1.00 76.88 71 ASP A O 1
ATOM 555 N N . GLY A 1 72 ? -8.352 15.750 2.909 1.00 65.75 72 GLY A N 1
ATOM 556 C CA . GLY A 1 72 ? -7.153 16.595 2.849 1.00 65.75 72 GLY A CA 1
ATOM 557 C C . GLY A 1 72 ? -6.712 16.968 1.423 1.00 65.75 72 GLY A C 1
ATOM 558 O O . GLY A 1 72 ? -7.425 16.694 0.452 1.00 65.75 72 GLY A O 1
ATOM 559 N N . PRO A 1 73 ? -5.559 17.649 1.274 1.00 64.50 73 PRO A N 1
ATOM 560 C CA . PRO A 1 73 ? -5.073 18.118 -0.021 1.00 64.50 73 PRO A CA 1
ATOM 561 C C . PRO A 1 73 ? -4.689 16.947 -0.935 1.00 64.50 73 PRO A C 1
ATOM 563 O O . PRO A 1 73 ? -3.927 16.054 -0.560 1.00 64.50 73 PRO A O 1
ATOM 566 N N . THR A 1 74 ? -5.204 16.966 -2.163 1.00 63.50 74 THR A N 1
ATOM 567 C CA . THR A 1 74 ? -4.899 15.950 -3.177 1.00 63.50 74 THR A CA 1
ATOM 568 C C . THR A 1 74 ? -3.542 16.251 -3.806 1.00 63.50 74 THR A C 1
ATOM 570 O O . THR A 1 74 ? -3.369 17.303 -4.413 1.00 63.50 74 THR A O 1
ATOM 573 N N . LEU A 1 75 ? -2.589 15.324 -3.707 1.00 58.72 75 LEU A N 1
ATOM 574 C CA . LEU A 1 75 ? -1.381 15.360 -4.533 1.00 58.72 75 LEU A CA 1
ATOM 575 C C . LEU A 1 75 ? -1.754 14.767 -5.896 1.00 58.72 75 LEU A C 1
ATOM 577 O O . LEU A 1 75 ? -1.823 13.554 -6.066 1.00 58.72 75 LEU A O 1
ATOM 581 N N . THR A 1 76 ? -2.095 15.638 -6.840 1.00 54.75 76 THR A N 1
ATOM 582 C CA . THR A 1 76 ? -2.735 15.324 -8.129 1.00 54.75 76 THR A CA 1
ATOM 583 C C . THR A 1 76 ? -1.849 14.586 -9.138 1.00 54.75 76 THR A C 1
ATOM 585 O O . THR A 1 76 ? -2.342 14.194 -10.192 1.00 54.75 76 THR A O 1
ATOM 588 N N . GLU A 1 77 ? -0.569 14.348 -8.840 1.00 57.91 77 GLU A N 1
ATOM 589 C CA . GLU A 1 77 ? 0.409 13.893 -9.845 1.00 57.91 77 GLU A CA 1
ATOM 590 C C . GLU A 1 77 ? 0.978 12.485 -9.624 1.00 57.91 77 GLU A C 1
ATOM 592 O O . GLU A 1 77 ? 1.694 11.967 -10.487 1.00 57.91 77 GLU A O 1
ATOM 597 N N . ILE A 1 78 ? 0.673 11.850 -8.488 1.00 65.12 78 ILE A N 1
ATOM 598 C CA . ILE A 1 78 ? 1.337 10.610 -8.082 1.00 65.12 78 ILE A CA 1
ATOM 599 C C . ILE A 1 78 ? 0.302 9.541 -7.740 1.00 65.12 78 ILE A C 1
ATOM 601 O O . ILE A 1 78 ? -0.482 9.687 -6.805 1.00 65.12 78 ILE A O 1
ATOM 605 N N . LEU A 1 79 ? 0.333 8.434 -8.483 1.00 72.31 79 LEU A N 1
ATOM 606 C CA . LEU A 1 79 ? -0.443 7.238 -8.166 1.00 72.31 79 LEU A CA 1
ATOM 607 C C . LEU A 1 79 ? 0.484 6.220 -7.511 1.00 72.31 79 LEU A C 1
ATOM 609 O O . LEU A 1 79 ? 1.465 5.779 -8.109 1.00 72.31 79 LEU A O 1
ATOM 613 N N . GLN A 1 80 ? 0.167 5.852 -6.273 1.00 81.69 80 GLN A N 1
ATOM 614 C CA . GLN A 1 80 ? 0.917 4.860 -5.513 1.00 81.69 80 GLN A CA 1
ATOM 615 C C . GLN A 1 80 ? 0.099 3.578 -5.424 1.00 81.69 80 GLN A C 1
ATOM 617 O O . GLN A 1 80 ? -0.885 3.503 -4.685 1.00 81.69 80 GLN A O 1
ATOM 622 N N . THR A 1 81 ? 0.513 2.565 -6.177 1.00 86.81 81 THR A N 1
ATOM 623 C CA . THR A 1 81 ? -0.040 1.221 -6.040 1.00 86.81 81 THR A CA 1
ATOM 624 C C . THR A 1 81 ? 0.685 0.469 -4.935 1.00 86.81 81 THR A C 1
ATOM 626 O O . THR A 1 81 ? 1.867 0.700 -4.689 1.00 86.81 81 THR A O 1
ATOM 629 N N . THR A 1 82 ? -0.012 -0.424 -4.244 1.00 91.12 82 THR A N 1
ATOM 630 C CA . THR A 1 82 ? 0.548 -1.155 -3.116 1.00 91.12 82 THR A CA 1
ATOM 631 C C . THR A 1 82 ? -0.028 -2.560 -2.981 1.00 91.12 82 THR A C 1
ATOM 633 O O . THR A 1 82 ? -1.157 -2.840 -3.392 1.00 91.12 82 THR A O 1
ATOM 636 N N . THR A 1 83 ? 0.770 -3.438 -2.386 1.00 94.12 83 THR A N 1
ATOM 637 C CA . THR A 1 83 ? 0.338 -4.701 -1.791 1.00 94.12 83 THR A CA 1
ATOM 638 C C . THR A 1 83 ? 0.722 -4.682 -0.320 1.00 94.12 83 THR A C 1
ATOM 640 O O . THR A 1 83 ? 1.889 -4.499 0.013 1.00 94.12 83 THR A O 1
ATOM 643 N N . ILE A 1 84 ? -0.255 -4.877 0.558 1.00 96.12 84 ILE A N 1
ATOM 644 C CA . ILE A 1 84 ? -0.074 -4.964 2.006 1.00 96.12 84 ILE A CA 1
ATOM 645 C C . ILE A 1 84 ? -0.297 -6.412 2.405 1.00 96.12 84 ILE A C 1
ATOM 647 O O . ILE A 1 84 ? -1.328 -6.985 2.063 1.00 96.12 84 ILE A O 1
ATOM 651 N N . GLU A 1 85 ? 0.641 -6.988 3.144 1.00 96.38 85 GLU A N 1
ATOM 652 C CA . GLU A 1 85 ? 0.569 -8.353 3.642 1.00 96.38 85 GLU A CA 1
ATOM 653 C C . GLU A 1 85 ? 0.794 -8.387 5.155 1.00 96.38 85 GLU A C 1
ATOM 655 O O . GLU A 1 85 ? 1.901 -8.152 5.633 1.00 96.38 85 GLU A O 1
ATOM 660 N N . CYS A 1 86 ? -0.245 -8.717 5.914 1.00 95.94 86 CYS A N 1
ATOM 661 C CA . CYS A 1 86 ? -0.207 -8.859 7.361 1.00 95.94 86 CYS A CA 1
ATOM 662 C C . CYS A 1 86 ? -0.163 -10.330 7.766 1.00 95.94 86 CYS A C 1
ATOM 664 O O . CYS A 1 86 ? -0.995 -11.131 7.341 1.00 95.94 86 CYS A O 1
ATOM 666 N N . ARG A 1 87 ? 0.785 -10.686 8.636 1.00 94.44 87 ARG A N 1
ATOM 667 C CA . ARG A 1 87 ? 0.968 -12.048 9.155 1.00 94.44 87 ARG A CA 1
ATOM 668 C C . ARG A 1 87 ? 0.770 -12.078 10.661 1.00 94.44 87 ARG A C 1
ATOM 670 O O . ARG A 1 87 ? 1.552 -11.472 11.398 1.00 94.44 87 ARG A O 1
ATOM 677 N N . LYS A 1 88 ? -0.211 -12.857 11.127 1.00 91.56 88 LYS A N 1
ATOM 678 C CA . LYS A 1 88 ? -0.543 -12.945 12.558 1.00 91.56 88 LYS A CA 1
ATOM 679 C C . LYS A 1 88 ? 0.600 -13.531 13.388 1.00 91.56 88 LYS A C 1
ATOM 681 O O . LYS A 1 88 ? 0.872 -13.042 14.474 1.00 91.56 88 LYS A O 1
ATOM 686 N N . THR A 1 89 ? 1.330 -14.513 12.853 1.00 91.31 89 THR A N 1
ATOM 687 C CA . THR A 1 89 ? 2.485 -15.143 13.530 1.00 91.31 89 THR A CA 1
ATOM 688 C C . THR A 1 89 ? 3.637 -14.198 13.817 1.00 91.31 89 THR A C 1
ATOM 690 O O . THR A 1 89 ? 4.384 -14.433 14.760 1.00 91.31 89 THR A O 1
ATOM 693 N N . ARG A 1 90 ? 3.807 -13.158 12.998 1.00 91.94 90 ARG A N 1
ATOM 694 C CA . ARG A 1 90 ? 4.872 -12.165 13.176 1.00 91.94 90 ARG A CA 1
ATOM 695 C C . ARG A 1 90 ? 4.377 -10.878 13.819 1.00 91.94 90 ARG A C 1
ATOM 697 O O . ARG A 1 90 ? 5.208 -10.049 14.159 1.00 91.94 90 ARG A O 1
ATOM 704 N N . LEU A 1 91 ? 3.056 -10.706 13.946 1.00 95.00 91 LEU A N 1
ATOM 705 C CA . LEU A 1 91 ? 2.422 -9.436 14.306 1.00 95.00 91 LEU A CA 1
ATOM 706 C C . LEU A 1 91 ? 3.016 -8.275 13.495 1.00 95.00 91 LEU A C 1
ATOM 708 O O . LEU A 1 91 ? 3.417 -7.249 14.036 1.00 95.00 91 LEU A O 1
ATOM 712 N N . GLN A 1 92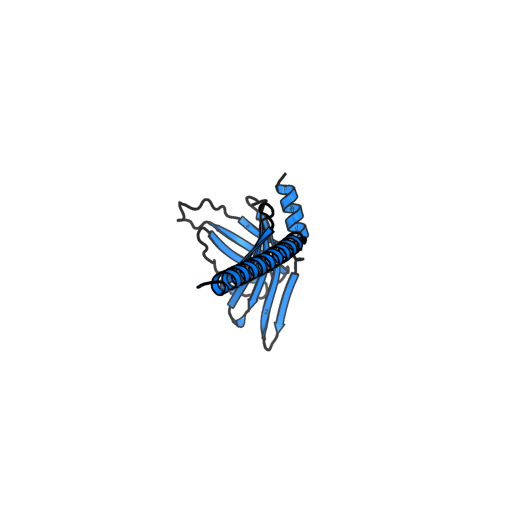 ? 3.105 -8.471 12.180 1.00 96.25 92 GLN A N 1
ATOM 713 C CA . GLN A 1 92 ? 3.696 -7.513 11.251 1.00 96.25 92 GLN A CA 1
ATOM 714 C C . GLN A 1 92 ? 2.878 -7.433 9.970 1.00 96.25 92 GLN A C 1
ATOM 716 O O . GLN A 1 92 ? 2.330 -8.439 9.511 1.00 96.25 92 GLN A O 1
ATOM 721 N N . CYS A 1 93 ? 2.867 -6.245 9.379 1.00 96.56 93 CYS A N 1
ATOM 722 C CA . CYS A 1 93 ? 2.376 -5.977 8.040 1.00 96.56 93 CYS A CA 1
ATOM 723 C C . CYS A 1 93 ? 3.527 -5.475 7.170 1.00 96.56 93 CYS A C 1
ATOM 725 O O . CYS A 1 93 ? 4.239 -4.554 7.554 1.00 96.56 93 CYS A O 1
ATOM 727 N N . VAL A 1 94 ? 3.715 -6.068 5.998 1.00 96.69 94 VAL A N 1
ATOM 728 C CA . VAL A 1 94 ? 4.690 -5.617 5.006 1.00 96.69 94 VAL A CA 1
ATOM 729 C C . VAL A 1 94 ? 3.932 -4.954 3.872 1.00 96.69 94 VAL A C 1
ATOM 731 O O . VAL A 1 94 ? 3.080 -5.574 3.243 1.00 96.69 94 VAL A O 1
ATOM 734 N N . GLU A 1 95 ? 4.239 -3.692 3.612 1.00 95.00 95 GLU A N 1
ATOM 735 C CA . GLU A 1 95 ? 3.709 -2.948 2.482 1.00 95.00 95 GLU A CA 1
ATOM 736 C C . GLU A 1 95 ? 4.767 -2.859 1.384 1.00 95.00 95 GLU A C 1
ATOM 738 O O . GLU A 1 95 ? 5.854 -2.341 1.612 1.00 95.00 95 GLU A O 1
ATOM 743 N N . SER A 1 96 ? 4.437 -3.329 0.185 1.00 92.75 96 SER A N 1
ATOM 744 C CA . SER A 1 96 ? 5.237 -3.167 -1.029 1.00 92.75 96 SER A CA 1
ATOM 745 C C . SER A 1 96 ? 4.551 -2.171 -1.952 1.00 92.75 96 SER A C 1
ATOM 747 O O . SER A 1 96 ? 3.488 -2.456 -2.501 1.00 92.75 96 SER A O 1
ATOM 749 N N . THR A 1 97 ? 5.158 -1.002 -2.118 1.00 88.31 97 THR A N 1
ATOM 750 C CA . THR A 1 97 ? 4.621 0.112 -2.904 1.00 88.31 97 THR A CA 1
ATOM 751 C C . THR A 1 97 ? 5.354 0.242 -4.230 1.00 88.31 97 THR A C 1
ATOM 753 O O . THR A 1 97 ? 6.558 0.005 -4.295 1.00 88.31 97 THR A O 1
ATOM 756 N N . ALA A 1 98 ? 4.633 0.643 -5.273 1.00 82.25 98 ALA A N 1
ATOM 757 C CA . ALA A 1 98 ? 5.205 1.145 -6.511 1.00 82.25 98 ALA A CA 1
ATOM 758 C C . ALA A 1 98 ? 4.564 2.496 -6.839 1.00 82.25 98 ALA A C 1
ATOM 760 O O . ALA A 1 98 ? 3.337 2.624 -6.903 1.00 82.25 98 ALA A O 1
ATOM 761 N N . VAL A 1 99 ? 5.399 3.514 -7.006 1.00 74.12 99 VAL A N 1
ATOM 762 C CA . VAL A 1 99 ? 4.975 4.887 -7.275 1.00 74.12 99 VAL A CA 1
ATOM 763 C C . VAL A 1 99 ? 5.131 5.176 -8.757 1.00 74.12 99 VAL A C 1
ATOM 765 O O . VAL A 1 99 ? 6.200 4.958 -9.316 1.00 74.12 99 VAL A O 1
ATOM 768 N N . VAL A 1 100 ? 4.073 5.687 -9.383 1.00 65.38 100 VAL A N 1
ATOM 769 C CA . VAL A 1 100 ? 4.076 6.111 -10.784 1.00 65.38 100 VAL A CA 1
ATOM 770 C C . VAL A 1 100 ? 3.956 7.628 -10.805 1.00 65.38 100 VAL A C 1
ATOM 772 O O . VAL A 1 100 ? 2.895 8.173 -10.489 1.00 65.38 100 VAL A O 1
ATOM 775 N N . SER A 1 101 ? 5.038 8.311 -11.186 1.00 60.16 101 SER A N 1
ATOM 776 C CA . SER A 1 101 ? 4.967 9.738 -11.515 1.00 60.16 101 SER A CA 1
ATOM 777 C C . SER A 1 101 ? 4.321 9.901 -12.889 1.00 60.16 101 SER A C 1
ATOM 779 O O . SER A 1 101 ? 4.856 9.436 -13.902 1.00 60.16 101 SER A O 1
ATOM 781 N N . VAL A 1 102 ? 3.149 10.539 -12.920 1.00 54.88 102 VAL A N 1
ATOM 782 C CA . VAL A 1 102 ? 2.398 10.782 -14.160 1.00 54.88 102 VAL A CA 1
ATOM 783 C C . VAL A 1 102 ? 3.021 11.940 -14.956 1.00 54.88 102 VAL A C 1
ATOM 785 O O . VAL A 1 102 ? 2.927 11.953 -16.183 1.00 54.88 102 VAL A O 1
ATOM 788 N N . SER A 1 103 ? 3.709 12.872 -14.285 1.00 53.59 103 SER A N 1
ATOM 789 C CA . SER A 1 103 ? 4.334 14.056 -14.889 1.00 53.59 103 SER A CA 1
ATOM 790 C C . SER A 1 103 ? 5.768 13.818 -15.399 1.00 53.59 103 SER A C 1
ATOM 792 O O . SER A 1 103 ? 6.177 14.461 -16.367 1.00 53.59 103 SER A O 1
ATOM 794 N N . GLU A 1 104 ? 6.520 12.848 -14.855 1.00 49.47 104 GLU A N 1
ATOM 795 C CA . GLU A 1 104 ? 7.951 12.655 -15.170 1.00 49.47 104 GLU A CA 1
ATOM 796 C C . GLU A 1 104 ? 8.300 11.307 -15.832 1.00 49.47 104 GLU A C 1
ATOM 798 O O . GLU A 1 104 ? 9.118 10.528 -15.343 1.00 49.47 104 GLU A O 1
ATOM 803 N N . LYS A 1 105 ? 7.735 11.041 -17.018 1.00 52.59 105 LYS A N 1
ATOM 804 C CA . LYS A 1 105 ? 8.169 9.940 -17.914 1.00 52.59 105 LYS A CA 1
ATOM 805 C C . LYS A 1 105 ? 8.078 8.519 -17.316 1.00 52.59 105 LYS A C 1
ATOM 807 O O . LYS A 1 105 ? 8.787 7.625 -17.781 1.00 52.59 105 LYS A O 1
ATOM 812 N N . GLY A 1 106 ? 7.192 8.292 -16.341 1.00 51.09 106 GLY A N 1
ATOM 813 C CA . GLY A 1 106 ? 6.825 6.948 -15.881 1.00 51.09 106 GLY A CA 1
ATOM 814 C C . GLY A 1 106 ? 7.935 6.200 -15.140 1.00 51.09 106 GLY A C 1
ATOM 815 O O . GLY A 1 106 ? 8.154 5.016 -15.399 1.00 51.09 106 GLY A O 1
ATOM 816 N N . PHE A 1 107 ? 8.661 6.869 -14.240 1.00 56.03 107 PHE A N 1
ATOM 817 C CA . PHE A 1 107 ? 9.556 6.166 -13.319 1.00 56.03 107 PHE A CA 1
ATOM 818 C C . PHE A 1 107 ? 8.737 5.3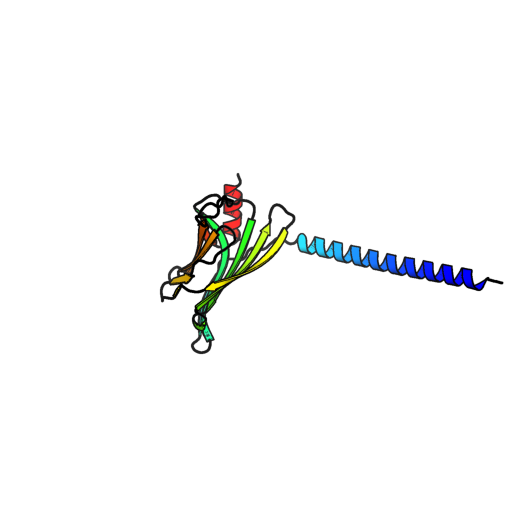69 -12.294 1.00 56.03 107 PHE A C 1
ATOM 820 O O . PHE A 1 107 ? 7.762 5.887 -11.749 1.00 56.03 107 PHE A O 1
ATOM 827 N N . LEU A 1 108 ? 9.142 4.117 -12.066 1.00 62.34 108 LEU A N 1
ATOM 828 C CA . LEU A 1 108 ? 8.601 3.238 -11.034 1.00 62.34 108 LEU A CA 1
ATOM 829 C C . LEU A 1 108 ? 9.603 3.190 -9.888 1.00 62.34 108 LEU A C 1
ATOM 831 O O . LEU A 1 108 ? 10.650 2.558 -10.018 1.00 62.34 108 LEU A O 1
ATOM 835 N N . ASP A 1 109 ? 9.283 3.856 -8.784 1.00 70.19 109 ASP A N 1
ATOM 836 C CA . ASP A 1 109 ? 10.027 3.678 -7.538 1.00 70.19 109 ASP A CA 1
ATOM 837 C C . ASP A 1 109 ? 9.328 2.618 -6.689 1.00 70.19 109 ASP A C 1
ATOM 839 O O . ASP A 1 109 ? 8.116 2.704 -6.472 1.00 70.19 109 ASP A O 1
ATOM 843 N N . SER A 1 110 ? 10.074 1.604 -6.247 1.00 78.50 110 SER A N 1
ATOM 844 C CA . SER A 1 110 ? 9.547 0.520 -5.423 1.00 78.50 110 SER A CA 1
ATOM 845 C C . SER A 1 110 ? 10.107 0.605 -4.013 1.00 78.50 110 SER A C 1
ATOM 847 O O . SER A 1 110 ? 11.309 0.432 -3.811 1.00 78.50 110 SER A O 1
ATOM 849 N N . THR A 1 111 ? 9.235 0.806 -3.031 1.00 85.50 111 THR A N 1
ATOM 850 C CA . THR A 1 111 ? 9.622 0.856 -1.617 1.00 85.50 111 THR A CA 1
ATOM 851 C C . THR A 1 111 ? 8.870 -0.209 -0.833 1.00 85.50 111 THR A C 1
ATOM 853 O O . THR A 1 111 ? 7.658 -0.360 -0.994 1.00 85.50 111 THR A O 1
ATOM 856 N N . SER A 1 112 ? 9.585 -0.927 0.036 1.00 91.25 112 SER A N 1
ATOM 857 C CA . SER A 1 112 ? 8.992 -1.848 1.006 1.00 91.25 112 SER A CA 1
ATOM 858 C C . SER A 1 112 ? 9.090 -1.260 2.409 1.00 91.25 112 SER A C 1
ATOM 860 O O . SER A 1 112 ? 10.164 -0.833 2.829 1.00 91.25 112 SER A O 1
ATOM 862 N N . THR A 1 113 ? 7.994 -1.291 3.158 1.00 93.94 113 THR A N 1
ATOM 863 C CA . THR A 1 113 ? 7.932 -0.811 4.543 1.00 93.94 113 THR A CA 1
ATOM 864 C C . THR A 1 113 ? 7.350 -1.898 5.433 1.00 93.94 113 THR A C 1
ATOM 866 O O . THR A 1 113 ? 6.369 -2.546 5.073 1.00 93.94 113 THR A O 1
ATOM 869 N N . VAL A 1 114 ? 7.969 -2.123 6.589 1.00 96.31 114 VAL A N 1
ATOM 870 C CA . VAL A 1 114 ? 7.480 -3.072 7.593 1.00 96.31 114 VAL A CA 1
ATOM 87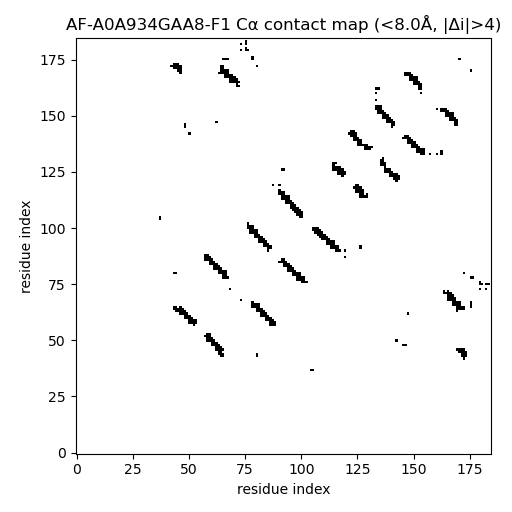1 C C . VAL A 1 114 ? 6.814 -2.277 8.704 1.00 96.31 114 VAL A C 1
ATOM 873 O O . VAL A 1 114 ? 7.412 -1.358 9.245 1.00 96.31 114 VAL A O 1
ATOM 876 N N . PHE A 1 115 ? 5.590 -2.651 9.041 1.00 97.44 115 PHE A N 1
ATOM 877 C CA . PHE A 1 115 ? 4.812 -2.084 10.126 1.00 97.44 115 PHE A CA 1
ATOM 878 C C . PHE A 1 115 ? 4.612 -3.149 11.200 1.00 97.44 115 PHE A C 1
ATOM 880 O O . PHE A 1 115 ? 4.147 -4.255 10.913 1.00 97.44 115 PHE A O 1
ATOM 887 N N . GLU A 1 116 ? 4.920 -2.823 12.449 1.00 97.81 116 GLU A N 1
ATOM 888 C CA . GLU A 1 116 ? 4.529 -3.667 13.577 1.00 97.81 116 GLU A CA 1
ATOM 889 C C . GLU A 1 116 ? 3.025 -3.556 13.829 1.00 97.81 116 GLU A C 1
ATOM 891 O O . GLU A 1 116 ? 2.447 -2.475 13.734 1.00 97.81 116 GLU A O 1
ATOM 896 N N . VAL A 1 117 ? 2.376 -4.661 14.182 1.00 97.50 117 VAL A N 1
ATOM 897 C CA . VAL A 1 117 ? 0.955 -4.677 14.535 1.00 97.50 117 VAL A CA 1
ATOM 898 C C . VAL A 1 117 ? 0.790 -4.281 15.999 1.00 97.50 117 VAL A C 1
ATOM 900 O O . VAL A 1 117 ? 1.415 -4.856 16.887 1.00 97.50 117 VAL A O 1
ATOM 903 N N . GLU A 1 118 ? -0.072 -3.298 16.249 1.00 97.69 118 GLU A N 1
ATOM 904 C CA . GLU A 1 118 ? -0.492 -2.904 17.595 1.00 97.69 118 GLU A CA 1
ATOM 905 C C . GLU A 1 118 ? -1.675 -3.752 18.061 1.00 97.69 118 GLU A C 1
ATOM 907 O O . GLU A 1 118 ? -1.690 -4.257 19.182 1.00 97.69 118 GLU A O 1
ATOM 912 N N . ARG A 1 119 ? -2.664 -3.939 17.181 1.00 96.25 119 ARG A N 1
ATOM 913 C CA . ARG A 1 119 ? -3.901 -4.651 17.495 1.00 96.25 119 ARG A CA 1
ATOM 914 C C . ARG A 1 119 ? -4.295 -5.577 16.353 1.00 96.25 119 ARG A C 1
ATOM 916 O O . ARG A 1 119 ? -4.419 -5.136 15.216 1.00 96.25 119 ARG A O 1
ATOM 923 N N . TRP A 1 120 ? -4.551 -6.843 16.675 1.00 95.00 120 TRP A N 1
ATOM 924 C CA . TRP A 1 120 ? -5.118 -7.831 15.756 1.00 95.00 120 TRP A CA 1
ATOM 925 C C . TRP A 1 120 ? -6.351 -8.460 16.398 1.00 95.00 120 TRP A C 1
ATOM 927 O O . TRP A 1 120 ? -6.240 -9.205 17.369 1.00 95.00 120 TRP A O 1
ATOM 937 N N . THR A 1 121 ? -7.522 -8.161 15.850 1.00 93.44 121 THR A N 1
ATOM 938 C CA . THR A 1 121 ? -8.824 -8.692 16.284 1.00 93.44 121 THR A CA 1
ATOM 939 C C . THR A 1 121 ? -9.516 -9.402 15.128 1.00 93.44 121 THR A C 1
ATOM 941 O O . THR A 1 121 ? -8.989 -9.411 14.016 1.00 93.44 121 THR A O 1
ATOM 944 N N . ASP A 1 122 ? -10.688 -9.970 15.389 1.00 91.12 122 ASP A N 1
ATOM 945 C CA . ASP A 1 122 ? -11.509 -10.604 14.355 1.00 91.12 122 ASP A CA 1
ATOM 946 C C . ASP A 1 122 ? -12.115 -9.570 13.388 1.00 91.12 122 ASP A C 1
ATOM 948 O O . ASP A 1 122 ? -12.330 -9.875 12.218 1.00 91.12 122 ASP A O 1
ATOM 952 N N . ASP A 1 123 ? -12.291 -8.322 13.839 1.00 94.81 123 ASP A N 1
ATOM 953 C CA . ASP A 1 123 ? -12.867 -7.250 13.020 1.00 94.81 123 ASP A CA 1
ATOM 954 C C . ASP A 1 123 ? -11.813 -6.397 12.309 1.00 94.81 123 ASP A C 1
ATOM 956 O O . ASP A 1 123 ? -12.073 -5.828 11.249 1.00 94.81 123 ASP A O 1
ATOM 960 N N . ALA A 1 124 ? -10.626 -6.244 12.905 1.00 95.88 124 ALA A N 1
ATOM 961 C CA . ALA A 1 124 ? -9.632 -5.293 12.418 1.00 95.88 124 ALA A CA 1
ATOM 962 C C . ALA A 1 124 ? -8.184 -5.629 12.788 1.00 95.88 124 ALA A C 1
ATOM 964 O O . ALA A 1 124 ? -7.901 -6.162 13.868 1.00 95.88 124 ALA A O 1
ATOM 965 N N . ILE A 1 125 ? -7.268 -5.185 11.924 1.00 97.00 125 ILE A N 1
ATOM 966 C CA . ILE A 1 125 ? -5.820 -5.126 12.152 1.00 97.00 125 ILE A CA 1
ATOM 967 C C . ILE A 1 125 ? -5.394 -3.658 12.132 1.00 97.00 125 ILE A C 1
ATOM 969 O O . ILE A 1 125 ? -5.725 -2.935 11.195 1.00 97.00 125 ILE A O 1
ATOM 973 N N . VAL A 1 126 ? -4.651 -3.215 13.144 1.00 97.81 126 VAL A N 1
ATOM 974 C CA . VAL A 1 126 ? -4.121 -1.849 13.248 1.00 97.81 126 VAL A CA 1
ATOM 975 C C . VAL A 1 126 ? -2.632 -1.913 13.557 1.00 97.81 126 VAL A C 1
ATOM 977 O O . VAL A 1 126 ? -2.211 -2.633 14.468 1.00 97.81 126 VAL A O 1
ATOM 980 N N . THR A 1 127 ? -1.828 -1.179 12.792 1.00 98.25 127 THR A N 1
ATOM 981 C CA . THR A 1 127 ? -0.381 -1.103 13.004 1.00 98.25 127 THR A CA 1
ATOM 982 C C . THR A 1 127 ? -0.015 -0.059 14.048 1.00 98.25 127 THR A C 1
ATOM 984 O O . THR A 1 127 ? -0.729 0.923 14.233 1.00 98.25 127 THR A O 1
ATOM 987 N N . LYS A 1 128 ? 1.157 -0.213 14.663 1.00 97.44 128 LYS A N 1
ATOM 988 C CA . LYS A 1 128 ? 1.812 0.890 15.361 1.00 97.44 128 LYS A CA 1
ATOM 989 C C . LYS A 1 128 ? 2.126 2.022 14.365 1.00 97.44 128 LYS A C 1
ATOM 991 O O . LYS A 1 128 ? 2.246 1.760 13.161 1.00 97.44 128 LYS A O 1
ATOM 996 N N . PRO A 1 129 ? 2.289 3.268 14.841 1.00 95.19 129 PRO A N 1
ATOM 997 C CA . PRO A 1 129 ? 2.744 4.367 14.000 1.00 95.19 129 PRO A CA 1
ATOM 998 C C . PRO A 1 129 ? 4.180 4.137 13.516 1.00 95.19 129 PRO A C 1
ATOM 1000 O O . PRO A 1 129 ? 5.115 4.146 14.316 1.00 95.19 129 PRO A O 1
ATOM 1003 N N . GLU A 1 130 ? 4.355 3.990 12.207 1.00 94.69 130 GLU A N 1
ATOM 1004 C CA . GLU A 1 130 ? 5.672 3.929 11.575 1.00 94.69 130 GLU A CA 1
ATOM 1005 C C . GLU A 1 130 ? 6.183 5.345 11.303 1.00 94.69 130 GLU A C 1
ATOM 1007 O O . GLU A 1 130 ? 5.446 6.192 10.784 1.00 94.69 130 GLU A O 1
ATOM 1012 N N . LYS A 1 131 ? 7.433 5.629 11.683 1.00 90.81 131 LYS A N 1
ATOM 1013 C CA . LYS A 1 131 ? 8.016 6.975 11.603 1.00 90.81 131 LYS A CA 1
ATOM 1014 C C . LYS A 1 131 ? 8.747 7.168 10.279 1.00 90.81 131 LYS A C 1
ATOM 1016 O O . LYS A 1 131 ? 9.798 6.585 10.043 1.00 90.81 131 LYS A O 1
ATOM 1021 N N . GLY A 1 132 ? 8.228 8.061 9.447 1.00 85.50 132 GLY A N 1
ATOM 1022 C CA . GLY A 1 132 ? 8.962 8.639 8.330 1.00 85.50 132 GLY A CA 1
ATOM 1023 C C . GLY A 1 132 ? 9.793 9.852 8.756 1.00 85.50 132 GLY A C 1
ATOM 1024 O O . GLY A 1 132 ? 9.899 10.204 9.930 1.00 85.50 132 GLY A O 1
ATOM 1025 N N . ARG A 1 133 ? 10.357 10.550 7.765 1.00 83.44 133 ARG A N 1
ATOM 1026 C CA . ARG A 1 133 ? 11.173 11.755 7.994 1.00 83.44 133 ARG A CA 1
ATOM 1027 C C . ARG A 1 133 ? 10.379 12.932 8.575 1.00 83.44 133 ARG A C 1
ATOM 1029 O O . ARG A 1 133 ? 10.929 13.708 9.347 1.00 83.44 133 ARG A O 1
ATOM 1036 N N . CYS A 1 134 ? 9.124 13.080 8.161 1.00 85.50 134 CYS A N 1
ATOM 1037 C CA . CYS A 1 134 ? 8.263 14.219 8.504 1.00 85.50 134 CYS A CA 1
ATOM 1038 C C . CYS A 1 134 ? 6.894 13.802 9.050 1.00 85.50 134 CYS A C 1
ATOM 1040 O O . CYS A 1 134 ? 6.141 14.635 9.554 1.00 85.50 134 CYS A O 1
ATOM 1042 N N . THR A 1 135 ? 6.546 12.528 8.908 1.00 89.25 135 THR A N 1
ATOM 1043 C CA . THR A 1 135 ? 5.203 12.028 9.164 1.00 89.25 135 THR A CA 1
ATOM 1044 C C . THR A 1 135 ? 5.258 10.717 9.919 1.00 89.25 135 THR A C 1
ATOM 1046 O O . THR A 1 135 ? 6.237 9.976 9.836 1.00 89.25 135 THR A O 1
ATOM 1049 N N . THR A 1 136 ? 4.194 10.422 10.648 1.00 92.50 136 THR A N 1
ATOM 1050 C CA . THR A 1 136 ? 3.888 9.072 11.104 1.00 92.50 136 THR A CA 1
ATOM 1051 C C . THR A 1 136 ? 2.782 8.491 10.248 1.00 92.50 136 THR A C 1
ATOM 1053 O O . THR A 1 136 ? 1.909 9.213 9.756 1.00 92.50 136 THR A O 1
ATOM 1056 N N . ARG A 1 137 ? 2.823 7.176 10.058 1.00 93.81 137 ARG A N 1
ATOM 1057 C CA . ARG A 1 137 ? 1.825 6.462 9.273 1.00 93.81 137 ARG A CA 1
ATOM 1058 C C . ARG A 1 137 ? 1.299 5.255 10.028 1.00 93.81 137 ARG A C 1
ATOM 1060 O O . ARG A 1 137 ? 2.073 4.455 10.541 1.00 93.81 137 ARG A O 1
ATOM 1067 N N . ILE A 1 138 ? -0.021 5.129 10.061 1.00 96.62 138 ILE A N 1
ATOM 1068 C CA . ILE A 1 138 ? -0.735 3.992 10.645 1.00 96.62 138 ILE A CA 1
ATOM 1069 C C . ILE A 1 138 ? -1.565 3.352 9.543 1.00 96.62 138 ILE A C 1
ATOM 1071 O O . ILE A 1 138 ? -2.310 4.054 8.858 1.00 96.62 138 ILE A O 1
ATOM 1075 N N . ILE A 1 139 ? -1.455 2.036 9.385 1.00 96.94 139 ILE A N 1
ATOM 1076 C CA . ILE A 1 139 ? -2.305 1.251 8.491 1.00 96.94 139 ILE A CA 1
ATOM 1077 C C . ILE A 1 139 ? -3.392 0.576 9.324 1.00 96.94 139 ILE A C 1
ATOM 1079 O O . ILE A 1 139 ? -3.144 0.058 10.414 1.00 96.94 139 ILE A O 1
ATOM 1083 N N . SER A 1 140 ? -4.614 0.591 8.801 1.00 97.38 140 SER A N 1
ATOM 1084 C CA . SER A 1 140 ? -5.756 -0.123 9.361 1.00 97.38 140 SER A CA 1
ATOM 1085 C C . SER A 1 140 ? -6.404 -0.989 8.289 1.00 97.38 140 SER A C 1
ATOM 1087 O O . SER A 1 140 ? -6.663 -0.530 7.177 1.00 97.38 140 SER A O 1
ATOM 1089 N N . MET A 1 141 ? -6.664 -2.249 8.625 1.00 97.00 141 MET A N 1
ATOM 1090 C CA . MET A 1 141 ? -7.404 -3.188 7.789 1.00 97.00 141 MET A CA 1
ATOM 1091 C C . MET A 1 141 ? -8.688 -3.570 8.510 1.00 97.00 141 MET A C 1
ATOM 1093 O O . MET A 1 141 ? -8.639 -4.158 9.586 1.00 97.00 141 MET A O 1
ATOM 1097 N N . ASP A 1 142 ? -9.819 -3.223 7.914 1.00 96.12 142 ASP A N 1
ATOM 1098 C CA . ASP A 1 142 ? -11.152 -3.626 8.343 1.00 96.12 142 ASP A CA 1
ATOM 1099 C C . ASP A 1 142 ? -11.477 -4.968 7.682 1.00 96.12 142 ASP A C 1
ATOM 1101 O O . ASP A 1 142 ? -11.610 -5.056 6.457 1.00 96.12 142 ASP A O 1
ATOM 1105 N N . LEU A 1 143 ? -11.545 -6.022 8.492 1.00 95.06 143 LEU A N 1
ATOM 1106 C CA . LEU A 1 143 ? -11.740 -7.396 8.036 1.00 95.06 143 LEU A CA 1
ATOM 1107 C C . LEU A 1 143 ? -13.206 -7.674 7.679 1.00 95.06 143 LEU A C 1
ATOM 1109 O O . LEU A 1 143 ? -13.470 -8.495 6.799 1.00 95.06 143 LEU A O 1
ATOM 1113 N N . VAL A 1 144 ? -14.146 -6.959 8.308 1.00 94.69 144 VAL A N 1
ATOM 1114 C CA . VAL A 1 144 ? -15.591 -7.106 8.083 1.00 94.69 144 VAL A CA 1
ATOM 1115 C C . VAL A 1 144 ? -15.975 -6.489 6.745 1.00 94.69 144 VAL A C 1
ATOM 1117 O O . VAL A 1 144 ? -16.567 -7.149 5.890 1.00 94.69 144 VAL A O 1
ATOM 1120 N N . ASN A 1 145 ? -15.587 -5.231 6.533 1.00 95.75 145 ASN A N 1
ATOM 1121 C CA . ASN A 1 145 ? -15.885 -4.498 5.306 1.00 95.75 145 ASN A CA 1
ATOM 1122 C C . ASN A 1 145 ? -14.877 -4.779 4.187 1.00 95.75 145 ASN A C 1
ATOM 1124 O O . ASN A 1 145 ? -15.100 -4.354 3.054 1.00 95.75 145 ASN A O 1
ATOM 1128 N N . ARG A 1 146 ? -13.784 -5.496 4.491 1.00 95.50 146 ARG A N 1
ATOM 1129 C CA . ARG A 1 146 ? -12.679 -5.793 3.566 1.00 95.50 146 ARG A CA 1
ATOM 1130 C C . ARG A 1 146 ? -12.112 -4.518 2.962 1.00 95.50 146 ARG A C 1
ATOM 1132 O O . ARG A 1 146 ? -12.053 -4.375 1.744 1.00 95.50 146 ARG A O 1
ATOM 1139 N N . LEU A 1 147 ? -11.749 -3.580 3.833 1.00 95.31 147 LEU A N 1
ATOM 1140 C CA . LEU A 1 147 ? -11.211 -2.275 3.463 1.00 95.31 147 LEU A CA 1
ATOM 1141 C C . LEU A 1 147 ? -9.838 -2.070 4.090 1.00 95.31 147 LEU A C 1
ATOM 1143 O O . LEU A 1 147 ? -9.575 -2.501 5.208 1.00 95.31 147 LEU A O 1
ATOM 1147 N N . ALA A 1 148 ? -8.968 -1.358 3.379 1.00 96.06 148 ALA A N 1
ATOM 1148 C CA . ALA A 1 148 ? -7.696 -0.901 3.921 1.00 96.06 148 ALA A CA 1
ATOM 1149 C C . ALA A 1 148 ? -7.630 0.627 3.866 1.00 96.06 148 ALA A C 1
ATOM 1151 O O . ALA A 1 148 ? -7.957 1.250 2.851 1.00 96.06 148 ALA A O 1
ATOM 1152 N N . SER A 1 149 ? -7.205 1.228 4.969 1.00 95.19 149 SER A N 1
ATOM 1153 C CA . SER A 1 149 ? -6.991 2.663 5.103 1.00 95.19 149 SER A CA 1
ATOM 1154 C C . SER A 1 149 ? -5.631 2.945 5.725 1.00 95.19 149 SER A C 1
ATOM 1156 O O . SER A 1 149 ? -4.999 2.087 6.345 1.00 95.19 149 SER A O 1
ATOM 1158 N N . SER A 1 150 ? -5.156 4.166 5.524 1.00 93.69 150 SER A N 1
ATOM 1159 C CA . SER A 1 150 ? -3.926 4.648 6.126 1.00 93.69 150 SER A CA 1
ATOM 1160 C C . SER A 1 150 ? -4.125 6.072 6.608 1.00 93.69 150 SER A C 1
ATOM 1162 O O . SER A 1 150 ? -4.585 6.915 5.850 1.00 93.69 150 SER A O 1
ATOM 1164 N N . VAL A 1 151 ? -3.706 6.366 7.831 1.00 92.62 151 VAL A N 1
ATOM 1165 C CA . VAL A 1 151 ? -3.667 7.733 8.359 1.00 92.62 151 VAL A CA 1
ATOM 1166 C C . VAL A 1 151 ? -2.225 8.207 8.329 1.00 92.62 151 VAL A C 1
ATOM 1168 O O . VAL A 1 151 ? -1.335 7.508 8.812 1.00 92.62 151 VAL A O 1
ATOM 1171 N N . ILE A 1 152 ? -1.995 9.376 7.736 1.00 90.00 152 ILE A N 1
ATOM 1172 C CA . ILE A 1 152 ? -0.705 10.063 7.746 1.00 90.00 152 ILE A CA 1
ATOM 1173 C C . ILE A 1 152 ? -0.863 11.302 8.620 1.00 90.00 152 ILE A C 1
ATOM 1175 O O . ILE A 1 152 ? -1.712 12.147 8.343 1.00 90.00 152 ILE A O 1
ATOM 1179 N N . ALA A 1 153 ? -0.042 11.413 9.658 1.00 87.69 153 ALA A N 1
ATOM 1180 C CA . ALA A 1 153 ? -0.009 12.563 10.553 1.00 87.69 153 ALA A CA 1
ATOM 1181 C C . ALA A 1 153 ? 1.367 13.236 10.507 1.00 87.69 153 ALA A C 1
ATOM 1183 O O . ALA A 1 153 ? 2.380 12.578 10.273 1.00 87.69 153 ALA A O 1
ATOM 1184 N N . ALA A 1 154 ? 1.412 14.550 10.724 1.00 83.94 154 ALA A N 1
ATOM 1185 C CA . ALA A 1 154 ? 2.668 15.284 10.848 1.00 83.94 154 ALA A CA 1
ATOM 1186 C C . ALA A 1 154 ? 3.343 14.982 12.196 1.00 83.94 154 ALA A C 1
ATOM 1188 O O . ALA A 1 154 ? 2.665 14.812 13.211 1.00 83.94 154 ALA A O 1
ATOM 1189 N N . ILE A 1 155 ? 4.677 14.933 12.215 1.00 82.12 155 ILE A N 1
ATOM 1190 C CA . ILE A 1 155 ? 5.435 14.837 13.468 1.00 82.12 155 ILE A CA 1
ATOM 1191 C C . ILE A 1 155 ? 5.484 16.238 14.116 1.00 82.12 155 ILE A C 1
ATOM 1193 O O . ILE A 1 155 ? 5.953 17.164 13.454 1.00 82.12 155 ILE A O 1
ATOM 1197 N N . PRO A 1 156 ? 5.041 16.411 15.381 1.00 65.44 156 PRO A N 1
ATOM 1198 C CA . PRO A 1 156 ? 4.869 17.727 16.016 1.00 65.44 156 PRO A CA 1
ATOM 1199 C C . PRO A 1 156 ? 6.119 18.622 16.083 1.00 65.44 156 PRO A C 1
ATOM 1201 O O . PRO A 1 156 ? 5.975 19.835 16.030 1.00 65.44 156 PRO A O 1
ATOM 1204 N N . ASP A 1 157 ? 7.324 18.044 16.144 1.00 63.19 157 ASP A N 1
ATOM 1205 C CA . ASP A 1 157 ? 8.598 18.778 16.311 1.00 63.19 157 ASP A CA 1
ATOM 1206 C C . ASP A 1 157 ? 9.399 18.946 15.009 1.00 63.19 157 ASP A C 1
ATOM 1208 O O . ASP A 1 157 ? 10.596 19.243 15.007 1.00 63.19 157 ASP A O 1
ATOM 1212 N N . ALA A 1 158 ? 8.771 18.712 13.860 1.00 61.28 158 ALA A N 1
ATOM 1213 C CA . ALA A 1 158 ? 9.436 18.854 12.579 1.00 61.28 158 ALA A CA 1
ATOM 1214 C C . ALA A 1 158 ? 9.217 20.266 12.010 1.00 61.28 158 ALA A C 1
ATOM 1216 O O . ALA A 1 158 ? 8.571 20.415 10.979 1.00 61.28 158 ALA A O 1
ATOM 1217 N N . ASP A 1 159 ? 9.806 21.301 12.624 1.00 60.44 159 ASP A N 1
ATOM 1218 C CA . ASP A 1 159 ? 9.712 22.718 12.192 1.00 60.44 159 ASP A CA 1
ATOM 1219 C C . ASP A 1 159 ? 10.064 22.958 10.704 1.00 60.44 159 ASP A C 1
ATOM 1221 O O . ASP A 1 159 ? 9.745 23.991 10.113 1.00 60.44 159 ASP A O 1
ATOM 1225 N N . LYS A 1 160 ? 10.738 21.992 10.066 1.00 69.31 160 LYS A N 1
ATOM 1226 C CA . LYS A 1 160 ? 11.120 22.008 8.644 1.00 69.31 160 LYS A CA 1
ATOM 1227 C C . LYS A 1 160 ? 10.122 21.307 7.715 1.00 69.31 160 LYS A C 1
ATOM 1229 O O . LYS A 1 160 ? 10.271 21.395 6.498 1.00 69.31 160 LYS A O 1
ATOM 1234 N N . CYS A 1 161 ? 9.141 20.592 8.252 1.00 68.81 161 CYS A N 1
ATOM 1235 C CA . CYS A 1 161 ? 8.225 19.745 7.501 1.00 68.81 161 CYS A CA 1
ATOM 1236 C C . CYS A 1 161 ? 6.842 20.401 7.406 1.00 68.81 161 CYS A C 1
ATOM 1238 O O . CYS A 1 161 ? 6.103 20.473 8.379 1.00 68.81 161 CYS A O 1
ATOM 1240 N N . LYS A 1 162 ? 6.465 20.846 6.203 1.00 71.94 162 LYS A N 1
ATOM 1241 C CA . LYS A 1 162 ? 5.133 21.403 5.898 1.00 71.94 162 LYS A CA 1
ATOM 1242 C C . LYS A 1 162 ? 4.142 20.314 5.464 1.00 71.94 162 LYS A C 1
ATOM 1244 O O . LYS A 1 162 ? 3.442 20.477 4.469 1.00 71.94 162 LYS A O 1
ATOM 1249 N N . GLU A 1 163 ? 4.132 19.177 6.152 1.00 74.00 163 GLU A N 1
ATOM 1250 C CA . GLU A 1 163 ? 3.216 18.077 5.825 1.00 74.00 163 GLU A CA 1
ATOM 1251 C C . GLU A 1 163 ? 1.861 18.282 6.500 1.00 74.00 163 GLU A C 1
ATOM 1253 O O . GLU A 1 163 ? 1.787 18.657 7.669 1.00 74.00 163 GLU A O 1
ATOM 1258 N N . GLN A 1 164 ? 0.783 18.032 5.757 1.00 78.56 164 GLN A N 1
ATOM 1259 C CA . GLN A 1 164 ? -0.580 18.110 6.279 1.00 78.56 164 GLN A CA 1
ATOM 1260 C C . GLN A 1 164 ? -1.117 16.705 6.570 1.00 78.56 164 GLN A C 1
ATOM 1262 O O . GLN A 1 164 ? -0.904 15.799 5.753 1.00 78.56 164 GLN A O 1
ATOM 1267 N N . PRO A 1 165 ? -1.832 16.511 7.695 1.00 83.62 165 PRO A N 1
ATOM 1268 C CA . PRO A 1 165 ? -2.518 15.259 7.969 1.00 83.62 165 PRO A CA 1
ATOM 1269 C C . PRO A 1 165 ? -3.511 14.906 6.860 1.00 83.62 165 PRO A C 1
ATOM 1271 O O . PRO A 1 165 ? -4.198 15.782 6.332 1.00 83.62 165 PRO A O 1
ATOM 1274 N N . ARG A 1 166 ? -3.582 13.623 6.509 1.00 87.44 166 ARG A N 1
ATOM 1275 C CA . ARG A 1 166 ? -4.502 13.104 5.487 1.00 87.44 166 ARG A CA 1
ATOM 1276 C C . ARG A 1 166 ? -4.816 11.636 5.727 1.00 87.44 166 ARG A C 1
ATOM 1278 O O . ARG A 1 166 ? -3.944 10.887 6.182 1.00 87.44 166 ARG A O 1
ATOM 1285 N N . THR A 1 167 ? -6.017 11.205 5.351 1.00 89.69 167 THR A N 1
ATOM 1286 C CA . THR A 1 167 ? -6.376 9.785 5.312 1.00 89.69 167 THR A CA 1
ATOM 1287 C C . THR A 1 167 ? -6.374 9.295 3.876 1.00 89.69 167 THR A C 1
ATOM 1289 O O . THR A 1 167 ? -6.881 9.924 2.946 1.00 89.69 167 THR A O 1
ATOM 1292 N N . LEU A 1 168 ? -5.792 8.121 3.696 1.00 90.38 168 LEU A N 1
ATOM 1293 C CA . LEU A 1 168 ? -5.780 7.393 2.449 1.00 90.38 168 LEU A CA 1
ATOM 1294 C C . LEU A 1 168 ? -6.723 6.200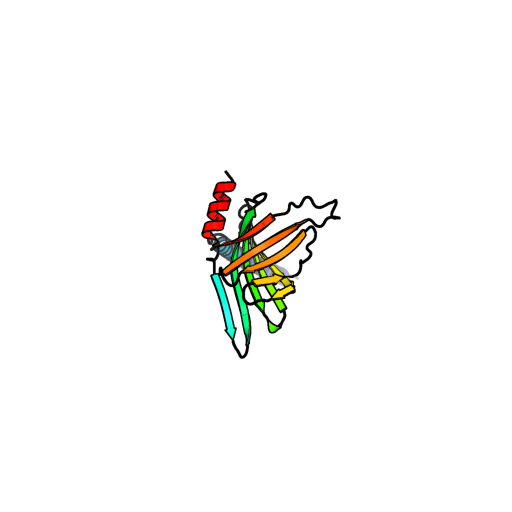 2.554 1.00 90.38 168 LEU A C 1
ATOM 1296 O O . LEU A 1 168 ? -6.784 5.521 3.583 1.00 90.38 168 LEU A O 1
ATOM 1300 N N . ARG A 1 169 ? -7.424 5.911 1.464 1.00 91.38 169 ARG A N 1
ATOM 1301 C CA . ARG A 1 169 ? -8.170 4.667 1.276 1.00 91.38 169 ARG A CA 1
ATOM 1302 C C . ARG A 1 169 ? -7.563 3.903 0.120 1.00 91.38 169 ARG A C 1
ATOM 1304 O O . ARG A 1 169 ? -7.153 4.497 -0.877 1.00 91.38 169 ARG A O 1
ATOM 1311 N N . LEU A 1 170 ? -7.466 2.592 0.289 1.00 91.75 170 LEU A N 1
ATOM 1312 C CA . LEU A 1 170 ? -6.981 1.712 -0.755 1.00 91.75 170 LEU A CA 1
ATOM 1313 C C . LEU A 1 170 ? -8.150 1.343 -1.664 1.00 91.75 170 LEU A C 1
ATOM 1315 O O . LEU A 1 170 ? -9.143 0.792 -1.195 1.00 91.75 170 LEU A O 1
ATOM 1319 N N . GLU A 1 171 ? -8.036 1.650 -2.951 1.00 89.62 171 GLU A N 1
ATOM 1320 C CA . GLU A 1 171 ? -9.105 1.419 -3.921 1.00 89.62 171 GLU A CA 1
ATOM 1321 C C . GLU A 1 171 ? -8.577 0.844 -5.241 1.00 89.62 171 GLU A C 1
ATOM 1323 O O . GLU A 1 171 ? -7.385 0.576 -5.406 1.00 89.62 171 GLU A O 1
ATOM 1328 N N . SER A 1 172 ? -9.479 0.630 -6.205 1.00 85.50 172 SER A N 1
ATOM 1329 C CA . SER A 1 172 ? -9.085 0.233 -7.554 1.00 85.50 172 SER A CA 1
ATOM 1330 C C . SER A 1 172 ? -8.318 1.363 -8.234 1.00 85.50 172 SER A C 1
ATOM 1332 O O . SER A 1 172 ? -8.706 2.531 -8.158 1.00 85.50 172 SER A O 1
ATOM 1334 N N . GLY A 1 173 ? -7.275 1.006 -8.972 1.00 76.00 173 GLY A N 1
ATOM 1335 C CA . GLY A 1 173 ? -6.473 1.965 -9.713 1.00 76.00 173 GLY A CA 1
ATOM 1336 C C . GLY A 1 173 ? -7.254 2.788 -10.739 1.00 76.00 173 GLY A C 1
ATOM 1337 O O . GLY A 1 173 ? -6.973 3.969 -10.926 1.00 76.00 173 GLY A O 1
ATOM 1338 N N . ALA A 1 174 ? -8.277 2.202 -11.370 1.00 74.75 174 ALA A N 1
ATOM 1339 C CA . ALA A 1 174 ? -9.144 2.910 -12.314 1.00 74.75 174 ALA A CA 1
ATOM 1340 C C . ALA A 1 174 ? -9.946 4.036 -11.638 1.00 74.75 174 ALA A C 1
ATOM 1342 O O . ALA A 1 174 ? -10.025 5.146 -12.171 1.00 74.75 174 ALA A O 1
ATOM 1343 N N . LYS A 1 175 ? -10.495 3.768 -10.446 1.00 74.69 175 LYS A N 1
ATOM 1344 C CA . LYS A 1 175 ? -11.220 4.768 -9.653 1.00 74.69 175 LYS A CA 1
ATOM 1345 C C . LYS A 1 175 ? -10.272 5.849 -9.131 1.00 74.69 175 LYS A C 1
ATOM 1347 O O . LYS A 1 175 ? -10.497 7.022 -9.408 1.00 74.69 175 LYS A O 1
ATOM 1352 N N . ALA A 1 176 ? -9.144 5.449 -8.537 1.00 70.56 176 ALA A N 1
ATOM 1353 C CA . ALA A 1 176 ? -8.114 6.375 -8.062 1.00 70.56 176 ALA A CA 1
ATOM 1354 C C . ALA A 1 176 ? -7.612 7.322 -9.172 1.00 70.56 176 ALA A C 1
ATOM 1356 O O . ALA A 1 176 ? -7.485 8.525 -8.952 1.00 70.56 176 ALA A O 1
ATOM 1357 N N . ARG A 1 177 ? -7.387 6.805 -10.389 1.00 71.00 177 ARG A N 1
ATOM 1358 C CA . ARG A 1 177 ? -6.985 7.610 -11.554 1.00 71.00 177 ARG A CA 1
ATOM 1359 C C . ARG A 1 177 ? -8.073 8.585 -12.003 1.00 71.00 177 ARG A C 1
ATOM 1361 O O . ARG A 1 177 ? -7.761 9.731 -12.317 1.00 71.00 177 ARG A O 1
ATOM 1368 N N . THR A 1 178 ? -9.324 8.136 -12.078 1.00 69.44 178 THR A N 1
ATOM 1369 C CA . THR A 1 178 ? -10.448 8.979 -12.521 1.00 69.44 178 THR A CA 1
ATOM 1370 C C . THR A 1 178 ? -10.672 10.137 -11.552 1.00 69.44 178 THR A C 1
ATOM 1372 O O . THR A 1 178 ? -10.775 11.287 -11.980 1.00 69.44 178 THR A O 1
ATOM 1375 N N . ASP A 1 179 ? -10.646 9.851 -10.252 1.00 65.81 179 ASP A N 1
ATOM 1376 C CA . ASP A 1 179 ? -10.835 10.855 -9.207 1.00 65.81 179 ASP A CA 1
ATOM 1377 C C . ASP A 1 179 ? -9.664 11.848 -9.160 1.00 65.81 179 ASP A C 1
ATOM 1379 O O . ASP A 1 179 ? -9.881 13.053 -9.023 1.00 65.81 179 ASP A O 1
ATOM 1383 N N . ALA A 1 180 ? -8.424 11.376 -9.347 1.00 64.81 180 ALA A N 1
ATOM 1384 C CA . ALA A 1 180 ? -7.251 12.246 -9.458 1.00 64.81 180 ALA A CA 1
ATOM 1385 C C . ALA A 1 180 ? -7.369 13.225 -10.640 1.00 64.81 180 ALA A C 1
ATOM 1387 O O . ALA A 1 180 ? -7.119 14.418 -10.480 1.00 64.81 180 ALA A O 1
ATOM 1388 N N . LEU A 1 181 ? -7.814 12.745 -11.808 1.00 63.06 181 LEU A N 1
ATOM 1389 C CA . LEU A 1 181 ? -8.031 13.585 -12.992 1.00 63.06 181 LEU A CA 1
ATOM 1390 C C . LEU A 1 181 ? -9.165 14.601 -12.805 1.00 63.06 181 LEU A C 1
ATOM 1392 O O . LEU A 1 181 ? -9.084 15.699 -13.351 1.00 63.06 181 LEU A O 1
ATOM 1396 N N . HIS A 1 182 ? -10.217 14.253 -12.061 1.00 62.62 182 HIS A N 1
ATOM 1397 C CA . HIS A 1 182 ? -11.309 15.182 -11.771 1.00 62.62 182 HIS A CA 1
ATOM 1398 C C . HIS A 1 182 ? -10.877 16.284 -10.796 1.00 62.62 182 HIS A C 1
ATOM 1400 O O . HIS A 1 182 ? -11.272 17.430 -10.966 1.00 62.62 182 HIS A O 1
ATOM 1406 N N . LYS A 1 183 ? -10.071 15.956 -9.779 1.00 61.69 183 LYS A N 1
ATOM 1407 C CA . LYS A 1 183 ? -9.594 16.924 -8.775 1.00 61.69 183 LYS A CA 1
ATOM 1408 C C . LYS A 1 183 ? -8.453 17.827 -9.267 1.00 61.69 183 LYS A C 1
ATOM 1410 O O . LYS A 1 183 ? -8.154 18.815 -8.608 1.00 61.69 183 LYS A O 1
ATOM 1415 N N . ALA A 1 184 ? -7.801 17.478 -10.376 1.00 55.50 184 ALA A N 1
ATOM 1416 C CA . ALA A 1 184 ? -6.738 18.274 -10.996 1.00 55.50 184 ALA A CA 1
ATOM 1417 C C . ALA A 1 184 ? -7.248 19.373 -11.952 1.00 55.50 184 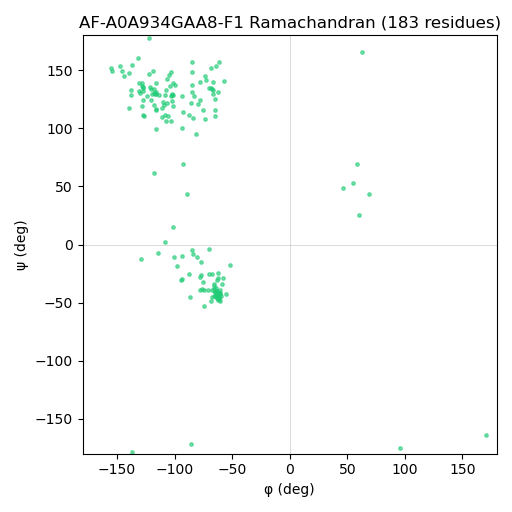ALA A C 1
ATOM 1419 O O . ALA A 1 184 ? -6.435 20.129 -12.483 1.00 55.50 184 ALA A O 1
ATOM 1420 N N . LYS A 1 185 ? -8.561 19.435 -12.202 1.00 49.28 185 LYS A N 1
ATOM 1421 C CA . LYS A 1 185 ? -9.229 20.492 -12.974 1.00 49.28 185 LYS A CA 1
ATOM 1422 C C . LYS A 1 185 ? -9.826 21.536 -12.043 1.00 49.28 185 LYS A C 1
ATOM 1424 O O . LYS A 1 185 ? -9.811 22.715 -12.450 1.00 49.28 185 LYS A O 1
#

pLDDT: mean 82.11, std 14.69, range [45.09, 98.25]

Radius of gyration: 25.37 Å; Cα contacts (8 Å, |Δi|>4): 338; chains: 1; bounding box: 79×48×61 Å

Sequence (185 aa):
MSKSGSRADKAIRFAYVAVVAVLAVFALLTYQELQRQRSAPVILPSYAFYIVDNPEKASLVQAIGTWYVADGPTLTEILQTTTIECRKTRLQCVESTAVVSVSEKGFLDSTSTVFEVERWTDDAIVTKPEKGRCTTRIISMDLVNRLASSVIAAIPDADKCKEQPRTLRLESGAKARTDALHKAK

Solvent-accessible surface area (backbone atoms only — not comparable to full-atom values): 10101 Å² total; per-residue (Å²): 137,79,72,63,64,63,54,54,54,50,50,51,50,51,52,51,53,51,52,52,51,51,52,51,51,52,53,50,53,53,48,52,52,50,51,54,63,66,68,51,80,86,80,59,49,65,55,47,66,47,78,46,82,34,96,89,76,42,47,34,40,38,42,35,17,16,54,32,73,74,44,68,87,74,71,64,53,60,49,38,36,38,38,37,42,33,34,62,89,72,42,32,31,41,36,43,35,40,35,38,37,73,82,65,84,63,50,76,51,76,51,76,47,80,32,50,49,68,42,83,58,90,55,36,39,33,34,40,73,40,79,58,98,47,32,33,38,30,47,37,37,36,58,76,81,59,43,43,38,35,44,38,38,53,45,94,84,41,92,86,50,92,61,74,55,34,38,32,36,54,32,30,22,67,57,41,51,51,53,34,60,61,73,66,108

Foldseek 3Di:
DDPVVVVVVVVVVVVVVVVVVVVVVVVVVVVVVVVVVLPDDDAFAAWDWDWDDDPVQHTKIKIWFWKAFPDDDGPLFKIKTWMWIAGPVQQKIKIWIWIFGNPPSGDTDIDIDIFHWPDDDPQKTKTDFDDDPFWTKIWMAGNVVRWIKMWIGGDPPPPPDPDDTTMITGGHPVVRNVVSVVVVD

Secondary structure (DSSP, 8-state):
--SHHHHHHHHHHHHHHHHHHHHHHHHHHHHHHHHHHHTS---PPPPEEEEEEETTTEEEEEEEEEEEEEES---TTEEEEEEEEEEGGGTEEEEEEEEEETTTTT-EEEEEEEEEEEEE-SSEEEE--EE-SSEEEEEEEETTTTEEEEEEEE-TT-TT--PPPEEEEEE-HHHHHHHHHHHT-

Mean predicted aligned error: 10.76 Å